Protein AF-0000000075208674 (afdb_homodimer)

Organism: NCBI:txid2021314

Foldseek 3Di:
DDLLVVLLVLLVLLLVLLLVQLVLFQPDDPPQQPCADPFPDRGVQRLLQVLLQLLQCLVCQQVVHDGDRDHDDGSVRSNVSSVVSSVVVSVVSVPDDQQDKGWDADPVGDIDIDGNSVSSVVSSVSSVVSLVRNQVSCVVVVHHGDDSDVVVVCVVCVVVVVD/DDLLVVLLVLLVLLLVLLLVQLVLFQPDDPPQQPCADPFPDRGVQVLLQVLLQLLQCLVCQQVVHDGDRDHDDGSVRSNVSSVVSSVVVSVVSVPDDQQDKGWDADPVGDIDIDGNSVSSVVSSVSSVVSLVRNQVSCVVVVHHGDDSDVVVVCVVCVVVVVD

Sequence (326 aa):
MNLEKTIQHLFAYHVWGTEKMLRHLEDKAEGFYNLEITSVFPSIKAVVDHVLEVDDLWFSRMIGRTAGVILTESPKEAREKFSVLHEEITAYLNSVDPLENITYKTSQGETFQNSVEELITHLVNHGTYHRGNLSAMLRQQGIPGGSTDYIYFLRENSLKSKQMNLEKTIQHLFAYHVWGTEKMLRHLEDKAEGFYNLEITSVFPSIKAVVDHVLEVDDLWFSRMIGRTAGVILTESPKEAREKFSVLHEEITAYLNSVDPLENITYKTSQGETFQNSVEELITHLVNHGTYHRGNLSAMLRQQGIPGGSTDYIYFLRENSLKSKQ

Radius of gyration: 19.26 Å; Cα contacts (8 Å, |Δi|>4): 401; chains: 2; bounding box: 47×46×49 Å

InterPro domains:
  IPR007837 DNA damage-inducible protein DinB [PF05163] (7-155)
  IPR007837 DNA damage-inducible protein DinB [PTHR37302] (6-156)
  IPR034660 DinB/YfiT-like putative metalloenzymes [G3DSA:1.20.120.450] (3-155)
  IPR034660 DinB/YfiT-like putative metalloenzymes [SSF109854] (10-153)

pLDDT: mean 92.32, std 11.1, range [30.66, 98.69]

Structure (mmCIF, N/CA/C/O backbone):
data_AF-0000000075208674-model_v1
#
loop_
_entity.id
_entity.type
_entity.pdbx_description
1 polymer 'Damage-inducible protein DinB'
#
loop_
_atom_site.group_PDB
_atom_site.id
_atom_site.type_symbol
_atom_site.label_atom_id
_atom_site.label_alt_id
_atom_site.label_comp_id
_atom_site.label_asym_id
_atom_site.label_entity_id
_atom_site.label_seq_id
_atom_site.pdbx_PDB_ins_code
_atom_site.Cartn_x
_atom_site.Cartn_y
_atom_site.Cartn_z
_atom_site.occupancy
_atom_site.B_iso_or_equiv
_atom_site.auth_seq_id
_atom_site.auth_comp_id
_atom_site.auth_asym_id
_atom_site.auth_atom_id
_atom_site.pdbx_PDB_model_num
ATOM 1 N N . MET A 1 1 ? -1.659 16.547 15.812 1 62.31 1 MET A N 1
ATOM 2 C CA . MET A 1 1 ? -0.379 16.234 15.188 1 62.31 1 MET A CA 1
ATOM 3 C C . MET A 1 1 ? -0.135 17.141 13.977 1 62.31 1 MET A C 1
ATOM 5 O O . MET A 1 1 ? -1.082 17.562 13.32 1 62.31 1 MET A O 1
ATOM 9 N N . ASN A 1 2 ? 1.059 17.75 13.922 1 83 2 ASN A N 1
ATOM 10 C CA . ASN A 1 2 ? 1.354 18.594 12.766 1 83 2 ASN A CA 1
ATOM 11 C C . ASN A 1 2 ? 1.883 17.766 11.594 1 83 2 ASN A C 1
ATOM 13 O O . ASN A 1 2 ? 2.031 16.547 11.703 1 83 2 ASN A O 1
ATOM 17 N N . LEU A 1 3 ? 1.925 18.281 10.438 1 85.94 3 LEU A N 1
ATOM 18 C CA . LEU A 1 3 ? 2.281 17.594 9.195 1 85.94 3 LEU A CA 1
ATOM 19 C C . LEU A 1 3 ? 3.627 16.891 9.328 1 85.94 3 LEU A C 1
ATOM 21 O O . LEU A 1 3 ? 3.811 15.797 8.805 1 85.94 3 LEU A O 1
ATOM 25 N N . GLU A 1 4 ? 4.504 17.5 10.109 1 89.62 4 GLU A N 1
ATOM 26 C CA . GLU A 1 4 ? 5.828 16.922 10.32 1 89.62 4 GLU A CA 1
ATOM 27 C C . GLU A 1 4 ? 5.738 15.594 11.062 1 89.62 4 GLU A C 1
ATOM 29 O O . GLU A 1 4 ? 6.312 14.594 10.633 1 89.62 4 GLU A O 1
ATOM 34 N N . LYS A 1 5 ? 5.031 15.555 12.055 1 91 5 LYS A N 1
ATOM 35 C CA . LYS A 1 5 ? 4.875 14.344 12.852 1 91 5 LYS A CA 1
ATOM 36 C C . LYS A 1 5 ? 4.137 13.258 12.062 1 91 5 LYS A C 1
ATOM 38 O O . LYS A 1 5 ? 4.445 12.07 12.195 1 91 5 LYS A O 1
ATOM 43 N N . THR A 1 6 ? 3.186 13.672 11.258 1 91.25 6 THR A N 1
ATOM 44 C CA . THR A 1 6 ? 2.395 12.734 10.461 1 91.25 6 THR A CA 1
ATOM 45 C C . THR A 1 6 ? 3.277 12 9.461 1 91.25 6 THR A C 1
ATOM 47 O O . THR A 1 6 ? 3.193 10.781 9.328 1 91.25 6 THR A O 1
ATOM 50 N N . ILE A 1 7 ? 4.16 12.703 8.828 1 94 7 ILE A N 1
ATOM 51 C CA . ILE A 1 7 ? 4.984 12.094 7.789 1 94 7 ILE A CA 1
ATOM 52 C C . ILE A 1 7 ? 6.066 11.227 8.43 1 94 7 ILE A C 1
ATOM 54 O O . ILE A 1 7 ? 6.441 10.188 7.891 1 94 7 ILE A O 1
ATOM 58 N N . GLN A 1 8 ? 6.555 11.703 9.57 1 96 8 GLN A N 1
ATOM 59 C CA . GLN A 1 8 ? 7.52 10.891 10.305 1 96 8 GLN A CA 1
ATOM 60 C C . GLN A 1 8 ? 6.895 9.57 10.766 1 96 8 GLN A C 1
ATOM 62 O O . GLN A 1 8 ? 7.52 8.516 10.664 1 96 8 GLN A O 1
ATOM 67 N N . HIS A 1 9 ? 5.703 9.688 11.203 1 95.38 9 HIS A N 1
ATOM 68 C CA . HIS A 1 9 ? 4.98 8.492 11.641 1 95.38 9 HIS A CA 1
ATOM 69 C C . HIS A 1 9 ? 4.691 7.566 10.469 1 95.38 9 HIS A C 1
ATOM 71 O O . HIS A 1 9 ? 4.809 6.344 10.594 1 95.38 9 HIS A O 1
ATOM 77 N N . LEU A 1 10 ? 4.297 8.133 9.43 1 97.25 10 LEU A N 1
ATOM 78 C CA . LEU A 1 10 ? 4.027 7.355 8.227 1 97.25 10 LEU A CA 1
ATOM 79 C C . LEU A 1 10 ? 5.281 6.617 7.766 1 97.25 10 LEU A C 1
ATOM 81 O O . LEU A 1 10 ? 5.219 5.438 7.414 1 97.25 10 LEU A O 1
ATOM 85 N N . PHE A 1 11 ? 6.395 7.316 7.75 1 98.44 11 PHE A N 1
ATOM 86 C CA . PHE A 1 11 ? 7.629 6.664 7.336 1 98.44 11 PHE A CA 1
ATOM 87 C C . PHE A 1 11 ? 8.039 5.59 8.336 1 98.44 11 PHE A C 1
ATOM 89 O O . PHE A 1 11 ? 8.57 4.551 7.957 1 98.44 11 PHE A O 1
ATOM 96 N N . ALA A 1 12 ? 7.805 5.844 9.609 1 98.12 12 ALA A N 1
ATOM 97 C CA . ALA A 1 12 ? 8.078 4.828 10.625 1 98.12 12 ALA A CA 1
ATOM 98 C C . ALA A 1 12 ? 7.289 3.551 10.344 1 98.12 12 ALA A C 1
ATOM 100 O O . ALA A 1 12 ? 7.777 2.447 10.586 1 98.12 12 ALA A O 1
ATOM 101 N N . TYR A 1 13 ? 6.121 3.66 9.914 1 98.38 13 TYR A N 1
ATOM 102 C CA . TYR A 1 13 ? 5.34 2.502 9.492 1 98.38 13 TYR A CA 1
ATOM 103 C C . TYR A 1 13 ? 6.043 1.752 8.367 1 98.38 13 TYR A C 1
ATOM 105 O O . TYR A 1 13 ? 6.098 0.52 8.375 1 98.38 13 TYR A O 1
ATOM 113 N N . HIS A 1 14 ? 6.512 2.506 7.371 1 98.62 14 HIS A N 1
ATOM 114 C CA . HIS A 1 14 ? 7.242 1.896 6.266 1 98.62 14 HIS A CA 1
ATOM 115 C C . HIS A 1 14 ? 8.461 1.122 6.766 1 98.62 14 HIS A C 1
ATOM 117 O O . HIS A 1 14 ? 8.711 0.002 6.32 1 98.62 14 HIS A O 1
ATOM 123 N N . VAL A 1 15 ? 9.172 1.707 7.668 1 98.5 15 VAL A N 1
ATOM 124 C CA . VAL A 1 15 ? 10.336 1.062 8.273 1 98.5 15 VAL A CA 1
ATOM 125 C C . VAL A 1 15 ? 9.906 -0.216 8.984 1 98.5 15 VAL A C 1
ATOM 127 O O . VAL A 1 15 ? 10.484 -1.282 8.766 1 98.5 15 VAL A O 1
ATOM 130 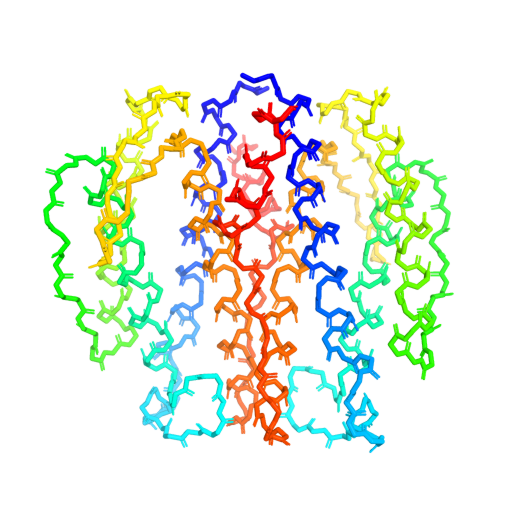N N . TRP A 1 16 ? 8.883 -0.109 9.781 1 98.19 16 TRP A N 1
ATOM 131 C CA . TRP A 1 16 ? 8.352 -1.225 10.547 1 98.19 16 TRP A CA 1
ATOM 132 C C . TRP A 1 16 ? 7.914 -2.361 9.633 1 98.19 16 TRP A C 1
ATOM 134 O O . TRP A 1 16 ? 8.281 -3.52 9.844 1 98.19 16 TRP A O 1
ATOM 144 N N . GLY A 1 17 ? 7.152 -2.016 8.648 1 98 17 GLY A N 1
ATOM 145 C CA . GLY A 1 17 ? 6.66 -3.023 7.719 1 98 17 GLY A CA 1
ATOM 146 C C . GLY A 1 17 ? 7.77 -3.719 6.949 1 98 17 GLY A C 1
ATOM 147 O O . GLY A 1 17 ? 7.727 -4.934 6.754 1 98 17 GLY A O 1
ATOM 148 N N . THR A 1 18 ? 8.742 -2.939 6.52 1 97.94 18 THR A N 1
ATOM 149 C CA . THR A 1 18 ? 9.875 -3.49 5.785 1 97.94 18 THR A CA 1
ATOM 150 C C . THR A 1 18 ? 10.688 -4.438 6.664 1 97.94 18 THR A C 1
ATOM 152 O O . THR A 1 18 ? 11.016 -5.551 6.254 1 97.94 18 THR A O 1
ATOM 155 N N . GLU A 1 19 ? 10.938 -3.988 7.836 1 97.06 19 GLU A N 1
ATOM 156 C CA . GLU A 1 19 ? 11.695 -4.812 8.781 1 97.06 19 GLU A CA 1
ATOM 157 C C . GLU A 1 19 ? 10.953 -6.109 9.094 1 97.06 19 GLU A C 1
ATOM 159 O O . GLU A 1 19 ? 11.555 -7.184 9.102 1 97.06 19 GLU A O 1
ATOM 164 N N . LYS A 1 20 ? 9.727 -6.012 9.398 1 96 20 LYS A N 1
ATOM 165 C CA . LYS A 1 20 ? 8.914 -7.184 9.719 1 96 20 LYS A CA 1
ATOM 166 C C . LYS A 1 20 ? 8.914 -8.18 8.57 1 96 20 LYS A C 1
ATOM 168 O O . LYS A 1 20 ? 9.062 -9.391 8.781 1 96 20 LYS A O 1
ATOM 173 N N . MET A 1 21 ? 8.75 -7.695 7.371 1 95.06 21 MET A N 1
ATOM 174 C CA . MET A 1 21 ? 8.75 -8.547 6.184 1 95.06 21 MET A CA 1
ATOM 175 C C . MET A 1 21 ? 10.102 -9.234 6.008 1 95.06 21 MET A C 1
ATOM 177 O O . MET A 1 21 ? 10.156 -10.438 5.754 1 95.06 21 MET A O 1
ATOM 181 N N . LEU A 1 22 ? 11.156 -8.516 6.16 1 95.94 22 LEU A N 1
ATOM 182 C CA . LEU A 1 22 ? 12.484 -9.07 5.934 1 95.94 22 LEU A CA 1
ATOM 183 C C . LEU A 1 22 ? 12.844 -10.078 7.016 1 95.94 22 LEU A C 1
ATOM 185 O O . LEU A 1 22 ? 13.484 -11.102 6.73 1 95.94 22 LEU A O 1
ATOM 189 N N . ARG A 1 23 ? 12.453 -9.812 8.25 1 95.19 23 ARG A N 1
ATOM 190 C CA . ARG A 1 23 ? 12.664 -10.781 9.328 1 95.19 23 ARG A CA 1
ATOM 191 C C . ARG A 1 23 ? 11.898 -12.07 9.055 1 95.19 23 ARG A C 1
ATOM 193 O O . ARG A 1 23 ? 12.391 -13.164 9.352 1 95.19 23 ARG A O 1
ATOM 200 N N . HIS A 1 24 ? 10.727 -11.867 8.555 1 93.81 24 HIS A N 1
ATOM 201 C CA . HIS A 1 24 ? 9.922 -13.031 8.203 1 93.81 24 HIS A CA 1
ATOM 202 C C . HIS A 1 24 ? 10.609 -13.883 7.148 1 93.81 24 HIS A C 1
ATOM 204 O O . HIS A 1 24 ? 10.477 -15.109 7.148 1 93.81 24 HIS A O 1
ATOM 210 N N . LEU A 1 25 ? 11.383 -13.289 6.273 1 93.88 25 LEU A N 1
ATOM 211 C CA . LEU A 1 25 ? 12.047 -13.977 5.176 1 93.88 25 LEU A CA 1
ATOM 212 C C . LEU A 1 25 ? 13.312 -14.672 5.664 1 93.88 25 LEU A C 1
ATOM 214 O O . LEU A 1 25 ? 13.797 -15.617 5.031 1 93.88 25 LEU A O 1
ATOM 218 N N . GLU A 1 26 ? 14.016 -14.203 6.648 1 91.12 26 GLU A N 1
ATOM 219 C CA . GLU A 1 26 ? 15.32 -14.695 7.082 1 91.12 26 GLU A CA 1
ATOM 220 C C . GLU A 1 26 ? 15.242 -16.156 7.508 1 91.12 26 GLU A C 1
ATOM 222 O O . GLU A 1 26 ? 16.188 -16.922 7.289 1 91.12 26 GLU A O 1
ATOM 227 N N . ASP A 1 27 ? 14.227 -16.641 8.039 1 77.25 27 ASP A N 1
ATOM 228 C CA . ASP A 1 27 ? 14.18 -17.969 8.633 1 77.25 27 ASP A CA 1
ATOM 229 C C . ASP A 1 27 ? 13.469 -18.969 7.719 1 77.25 27 ASP A C 1
ATOM 231 O O . ASP A 1 27 ? 13.07 -20.047 8.156 1 77.25 27 ASP A O 1
ATOM 235 N N . LYS A 1 28 ? 13.523 -18.578 6.5 1 79.94 28 LYS A N 1
ATOM 236 C CA . LYS A 1 28 ? 12.773 -19.484 5.641 1 79.94 28 LYS A CA 1
ATOM 237 C C . LYS A 1 28 ? 13.703 -20.438 4.895 1 79.94 28 LYS A C 1
ATOM 239 O O . LYS A 1 28 ? 14.93 -20.344 5.02 1 79.94 28 LYS A O 1
ATOM 244 N N . ALA A 1 29 ? 13.109 -21.328 4.137 1 69 29 ALA A N 1
ATOM 245 C CA . ALA A 1 29 ? 13.82 -22.422 3.477 1 69 29 ALA A CA 1
ATOM 246 C C . ALA A 1 29 ? 14.891 -21.891 2.535 1 69 29 ALA A C 1
ATOM 248 O O . ALA A 1 29 ? 14.781 -20.766 2.031 1 69 29 ALA A O 1
ATOM 249 N N . GLU A 1 30 ? 15.805 -22.719 2.369 1 74.69 30 GLU A N 1
ATOM 250 C CA . GLU A 1 30 ? 16.906 -22.359 1.481 1 74.69 30 GLU A CA 1
ATOM 251 C C . GLU A 1 30 ? 16.438 -22.234 0.037 1 74.69 30 GLU A C 1
ATOM 253 O O . GLU A 1 30 ? 15.617 -23.031 -0.428 1 74.69 30 GLU A O 1
ATOM 258 N N . GLY A 1 31 ? 16.797 -21.188 -0.672 1 86.69 31 GLY A N 1
ATOM 259 C CA . GLY A 1 31 ? 16.578 -21.047 -2.104 1 86.69 31 GLY A CA 1
ATOM 260 C C . GLY A 1 31 ? 15.297 -20.328 -2.447 1 86.69 31 GLY A C 1
ATOM 261 O O . GLY A 1 31 ? 15.102 -19.891 -3.588 1 86.69 31 GLY A O 1
ATOM 262 N N . PHE A 1 32 ? 14.406 -20.188 -1.509 1 90.19 32 PHE A N 1
ATOM 263 C CA . PHE A 1 32 ? 13.117 -19.594 -1.825 1 90.19 32 PHE A CA 1
ATOM 264 C C . PHE A 1 32 ? 13.273 -18.156 -2.297 1 90.19 32 PHE A C 1
ATOM 266 O O . PHE A 1 32 ? 12.516 -17.672 -3.143 1 90.19 32 PHE A O 1
ATOM 273 N N . TYR A 1 33 ? 14.289 -17.562 -1.805 1 93.06 33 TYR A N 1
ATOM 274 C CA . TYR A 1 33 ? 14.539 -16.141 -2.012 1 93.06 33 TYR A CA 1
ATOM 275 C C . TYR A 1 33 ? 14.852 -15.852 -3.475 1 93.06 33 TYR A C 1
ATOM 277 O O . TYR A 1 33 ? 14.422 -14.828 -4.016 1 93.06 33 TYR A O 1
ATOM 285 N N . ASN A 1 34 ? 15.398 -16.812 -4.168 1 93.19 34 ASN A N 1
ATOM 286 C CA . ASN A 1 34 ? 15.82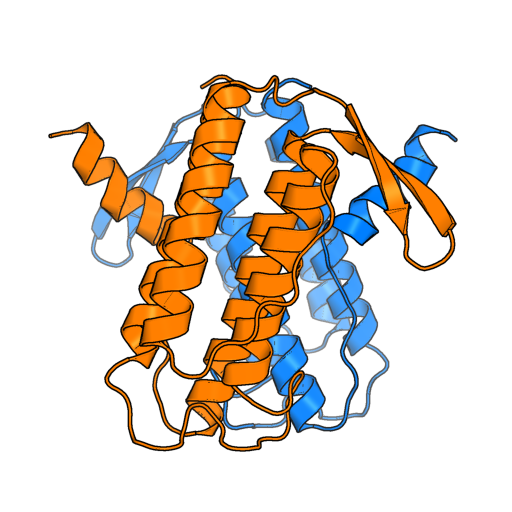 -16.641 -5.555 1 93.19 34 ASN A CA 1
ATOM 287 C C . ASN A 1 34 ? 14.977 -17.469 -6.512 1 93.19 34 ASN A C 1
ATOM 289 O O . ASN A 1 34 ? 15.172 -17.406 -7.73 1 93.19 34 ASN A O 1
ATOM 293 N N . LEU A 1 35 ? 14.133 -18.219 -5.941 1 93.81 35 LEU A N 1
ATOM 294 C CA . LEU A 1 35 ? 13.328 -19.125 -6.77 1 93.81 35 LEU A CA 1
ATOM 295 C C . LEU A 1 35 ? 12.539 -18.344 -7.816 1 93.81 35 LEU A C 1
ATOM 297 O O . LEU A 1 35 ? 11.906 -17.328 -7.492 1 93.81 35 LEU A O 1
ATOM 301 N N . GLU A 1 36 ? 12.633 -18.766 -9.047 1 95.75 36 GLU A N 1
ATOM 302 C CA . GLU A 1 36 ? 11.875 -18.125 -10.109 1 95.75 36 GLU A CA 1
ATOM 303 C C . GLU A 1 36 ? 10.406 -18.531 -10.078 1 95.75 36 GLU A C 1
ATOM 305 O O . GLU A 1 36 ? 10.094 -19.734 -10.008 1 95.75 36 GLU A O 1
ATOM 310 N N . ILE A 1 37 ? 9.547 -17.578 -10.094 1 94.5 37 ILE A N 1
ATOM 311 C CA . ILE A 1 37 ? 8.117 -17.828 -10.125 1 94.5 37 ILE A CA 1
ATOM 312 C C . ILE A 1 37 ? 7.438 -16.859 -11.078 1 94.5 37 ILE A C 1
ATOM 314 O O . ILE A 1 37 ? 7.98 -15.781 -11.367 1 94.5 37 ILE A O 1
ATOM 318 N N . THR A 1 38 ? 6.281 -17.266 -11.617 1 95.5 38 THR A N 1
ATOM 319 C CA . THR A 1 38 ? 5.508 -16.375 -12.469 1 95.5 38 THR A CA 1
ATOM 320 C C . THR A 1 38 ? 4.715 -15.383 -11.625 1 95.5 38 THR A C 1
ATOM 322 O O . THR A 1 38 ? 3.742 -15.75 -10.969 1 95.5 38 THR A O 1
ATOM 325 N N . SER A 1 39 ? 5.168 -14.18 -11.672 1 96.44 39 SER A N 1
ATOM 326 C CA . SER A 1 39 ? 4.535 -13.078 -10.953 1 96.44 39 SER A CA 1
ATOM 327 C C . SER A 1 39 ? 4.98 -11.727 -11.508 1 96.44 39 SER A C 1
ATOM 329 O O . SER A 1 39 ? 5.516 -11.648 -12.609 1 96.44 39 SER A O 1
ATOM 331 N N . VAL A 1 40 ? 4.637 -10.664 -10.766 1 96.5 40 VAL A N 1
ATOM 332 C CA . VAL A 1 40 ? 5.008 -9.32 -11.195 1 96.5 40 VAL A CA 1
ATOM 333 C C . VAL A 1 40 ? 6.527 -9.227 -11.336 1 96.5 40 VAL A C 1
ATOM 335 O O . VAL A 1 40 ? 7.031 -8.578 -12.258 1 96.5 40 VAL A O 1
ATOM 338 N N . PHE A 1 41 ? 7.203 -9.828 -10.438 1 97.06 41 PHE A N 1
ATOM 339 C CA . PHE A 1 41 ? 8.656 -9.969 -10.461 1 97.06 41 PHE A CA 1
ATOM 340 C C . PHE A 1 41 ? 9.055 -11.438 -10.531 1 97.06 41 PHE A C 1
ATOM 342 O O . PHE A 1 41 ? 8.289 -12.312 -10.125 1 97.06 41 PHE A O 1
ATOM 349 N N . PRO A 1 42 ? 10.211 -11.695 -11.023 1 97 42 PRO A N 1
ATOM 350 C CA . PRO A 1 42 ? 10.578 -13.094 -11.25 1 97 42 PRO A CA 1
ATOM 351 C C . PRO A 1 42 ? 10.984 -13.812 -9.961 1 97 42 PRO A C 1
ATOM 353 O O . PRO A 1 42 ? 11.078 -15.047 -9.945 1 97 42 PRO A O 1
ATOM 356 N N . SER A 1 43 ? 11.281 -13.031 -8.883 1 96.69 43 SER A N 1
ATOM 357 C CA . SER A 1 43 ? 11.68 -13.633 -7.609 1 96.69 43 SER A CA 1
ATOM 358 C C . SER A 1 43 ? 11.406 -12.688 -6.441 1 96.69 43 SER A C 1
ATOM 360 O O . SER A 1 43 ? 11.203 -11.492 -6.641 1 96.69 43 SER A O 1
ATOM 362 N N . ILE A 1 44 ? 11.414 -13.312 -5.266 1 96.56 44 ILE A N 1
ATOM 363 C CA . ILE A 1 44 ? 11.266 -12.531 -4.043 1 96.56 44 ILE A CA 1
ATOM 364 C C . ILE A 1 44 ? 12.422 -11.531 -3.924 1 96.56 44 ILE A C 1
ATOM 366 O O . ILE A 1 44 ? 12.203 -10.359 -3.607 1 96.56 44 ILE A O 1
ATOM 370 N N . LYS A 1 45 ? 13.578 -11.977 -4.254 1 96.56 45 LYS A N 1
ATOM 371 C CA . LYS A 1 45 ? 14.758 -11.109 -4.246 1 96.56 45 LYS A CA 1
ATOM 372 C C . LYS A 1 45 ? 14.547 -9.891 -5.141 1 96.56 45 LYS A C 1
ATOM 374 O O . LYS A 1 45 ? 14.898 -8.773 -4.766 1 96.56 45 LYS A O 1
ATOM 379 N N . ALA A 1 46 ? 14.023 -10.125 -6.277 1 97.19 46 ALA A N 1
ATOM 380 C CA . ALA A 1 46 ? 13.82 -9.039 -7.23 1 97.19 46 ALA A CA 1
ATOM 381 C C . ALA A 1 46 ? 12.867 -7.988 -6.668 1 97.19 46 ALA A C 1
ATOM 383 O O . ALA A 1 46 ? 13.039 -6.789 -6.91 1 97.19 46 ALA A O 1
ATOM 384 N N . VAL A 1 47 ? 11.836 -8.414 -5.934 1 97.5 47 VAL A N 1
ATOM 385 C CA . VAL A 1 47 ? 10.914 -7.48 -5.301 1 97.5 47 VAL A CA 1
ATOM 386 C C . VAL A 1 47 ? 11.648 -6.664 -4.242 1 97.5 47 VAL A C 1
ATOM 388 O O . VAL A 1 47 ? 11.523 -5.438 -4.203 1 97.5 47 VAL A O 1
ATOM 391 N N . VAL A 1 48 ? 12.383 -7.359 -3.408 1 97.31 48 VAL A N 1
ATOM 392 C CA . VAL A 1 48 ? 13.109 -6.723 -2.314 1 97.31 48 VAL A CA 1
ATOM 393 C C . VAL A 1 48 ? 14.102 -5.703 -2.875 1 97.31 48 VAL A C 1
ATOM 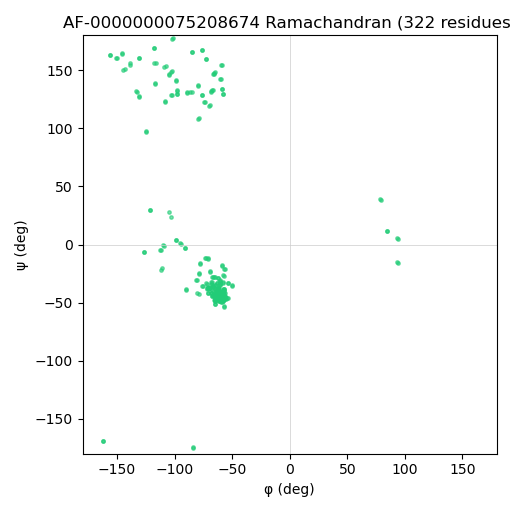395 O O . VAL A 1 48 ? 14.156 -4.562 -2.404 1 97.31 48 VAL A O 1
ATOM 398 N N . ASP A 1 49 ? 14.82 -6.117 -3.885 1 97.56 49 ASP A N 1
ATOM 399 C CA . ASP A 1 49 ? 15.773 -5.215 -4.527 1 97.56 49 ASP A CA 1
ATOM 400 C C . ASP A 1 49 ? 15.062 -3.996 -5.109 1 97.56 49 ASP A C 1
ATOM 402 O O . ASP A 1 49 ? 15.562 -2.873 -5.016 1 97.56 49 ASP A O 1
ATOM 406 N N . HIS A 1 50 ? 13.938 -4.195 -5.703 1 97.44 50 HIS A N 1
ATOM 407 C CA . HIS A 1 50 ? 13.188 -3.098 -6.309 1 97.44 50 HIS A CA 1
ATOM 408 C C . HIS A 1 50 ? 12.766 -2.078 -5.258 1 97.44 50 HIS A C 1
ATOM 410 O O . HIS A 1 50 ? 12.891 -0.87 -5.473 1 97.44 50 HIS A O 1
ATOM 416 N N . VAL A 1 51 ? 12.242 -2.545 -4.121 1 98 51 VAL A N 1
ATOM 417 C CA . VAL A 1 51 ? 11.797 -1.64 -3.064 1 98 51 VAL A CA 1
ATOM 418 C C . VAL A 1 51 ? 12.992 -0.835 -2.545 1 98 51 VAL A C 1
ATOM 420 O O . VAL A 1 51 ? 12.891 0.38 -2.359 1 98 51 VAL A O 1
ATOM 423 N N . LEU A 1 52 ? 14.086 -1.495 -2.324 1 97.94 52 LEU A N 1
ATOM 424 C CA . LEU A 1 52 ? 15.297 -0.833 -1.85 1 97.94 52 LEU A CA 1
ATOM 425 C C . LEU A 1 52 ? 15.766 0.224 -2.846 1 97.94 52 LEU A C 1
ATOM 427 O O . LEU A 1 52 ? 16.094 1.347 -2.457 1 97.94 52 LEU A O 1
ATOM 431 N N . GLU A 1 53 ? 15.789 -0.141 -4.086 1 96.81 53 GLU A N 1
ATOM 432 C CA . GLU A 1 53 ? 16.219 0.755 -5.156 1 96.81 53 GLU A CA 1
ATOM 433 C C . GLU A 1 53 ? 15.344 2.008 -5.203 1 96.81 53 GLU A C 1
ATOM 435 O O . GLU A 1 53 ? 15.852 3.121 -5.336 1 96.81 53 GLU A O 1
ATOM 440 N N . VAL A 1 54 ? 14.117 1.812 -5.121 1 97 54 VAL A N 1
ATOM 441 C CA . VAL A 1 54 ? 13.188 2.932 -5.25 1 97 54 VAL A CA 1
ATOM 442 C C . VAL A 1 54 ? 13.281 3.826 -4.016 1 97 54 VAL A C 1
ATOM 444 O O . VAL A 1 54 ? 13.242 5.055 -4.125 1 97 54 VAL A O 1
ATOM 447 N N . ASP A 1 55 ? 13.367 3.217 -2.797 1 97.88 55 ASP A N 1
ATOM 448 C CA . ASP A 1 55 ? 13.609 4.02 -1.603 1 97.88 55 ASP A CA 1
ATOM 449 C C . ASP A 1 55 ? 14.852 4.887 -1.766 1 97.88 55 ASP A C 1
ATOM 451 O O . ASP A 1 55 ? 14.828 6.086 -1.469 1 97.88 55 ASP A O 1
ATOM 455 N N . ASP A 1 56 ? 15.891 4.316 -2.246 1 97.56 56 ASP A N 1
ATOM 456 C CA . ASP A 1 56 ? 17.156 5.035 -2.416 1 97.56 56 ASP A CA 1
ATOM 457 C C . ASP A 1 56 ? 17.031 6.109 -3.494 1 97.56 56 ASP A C 1
ATOM 459 O O . ASP A 1 56 ? 17.531 7.223 -3.328 1 97.56 56 ASP A O 1
ATOM 463 N N . LEU A 1 57 ? 16.438 5.793 -4.57 1 96.5 57 LEU A N 1
ATOM 464 C CA . LEU A 1 57 ? 16.281 6.715 -5.688 1 96.5 57 LEU A CA 1
ATOM 465 C C . LEU A 1 57 ? 15.57 7.992 -5.246 1 96.5 57 LEU A C 1
ATOM 467 O O . LEU A 1 57 ? 16.078 9.094 -5.469 1 96.5 57 LEU A O 1
ATOM 471 N N . TRP A 1 58 ? 14.453 7.844 -4.641 1 97.38 58 TRP A N 1
ATOM 472 C CA . TRP A 1 58 ? 13.664 9.016 -4.281 1 97.38 58 TRP A CA 1
ATOM 473 C C . TRP A 1 58 ? 14.328 9.797 -3.15 1 97.38 58 TRP A C 1
ATOM 475 O O . TRP A 1 58 ? 14.258 11.031 -3.113 1 97.38 58 TRP A O 1
ATOM 485 N N . PHE A 1 59 ? 14.953 9.047 -2.201 1 97.5 59 PHE A N 1
ATOM 486 C CA . PHE A 1 59 ? 15.719 9.758 -1.179 1 97.5 59 PHE A CA 1
ATOM 487 C C . PHE A 1 59 ? 16.859 10.555 -1.807 1 97.5 59 PHE A C 1
ATOM 489 O O . PHE A 1 59 ? 17.078 11.711 -1.451 1 97.5 59 PHE A O 1
ATOM 496 N N . SER A 1 60 ? 17.531 9.922 -2.727 1 96.69 60 SER A N 1
ATOM 497 C CA . SER A 1 60 ? 18.609 10.594 -3.443 1 96.69 60 SER A CA 1
ATOM 498 C C . SER A 1 60 ? 18.109 11.844 -4.152 1 96.69 60 SER A C 1
ATOM 500 O O . SER A 1 60 ? 18.766 12.883 -4.141 1 96.69 60 SER A O 1
ATOM 502 N N . ARG A 1 61 ? 17 11.82 -4.75 1 95.94 61 ARG A N 1
ATOM 503 C CA . ARG A 1 61 ? 16.391 12.977 -5.398 1 95.94 61 ARG A CA 1
ATOM 504 C C . ARG A 1 61 ? 16.094 14.078 -4.391 1 95.94 61 ARG A C 1
ATOM 506 O O . ARG A 1 61 ? 16.266 15.258 -4.691 1 95.94 61 ARG A O 1
ATOM 513 N N . MET A 1 62 ? 15.68 13.68 -3.205 1 96.94 62 MET A N 1
ATOM 514 C CA . MET A 1 62 ? 15.312 14.648 -2.174 1 96.94 62 MET A CA 1
ATOM 515 C C . MET A 1 62 ? 16.547 15.406 -1.68 1 96.94 62 MET A C 1
ATOM 517 O O . MET A 1 62 ? 16.453 16.594 -1.364 1 96.94 62 MET A O 1
ATOM 521 N N . ILE A 1 63 ? 17.625 14.758 -1.646 1 96.06 63 ILE A N 1
ATOM 522 C CA . ILE A 1 63 ? 18.781 15.398 -1.027 1 96.06 63 ILE A CA 1
ATOM 523 C C . ILE A 1 63 ? 19.812 15.766 -2.1 1 96.06 63 ILE A C 1
ATOM 525 O O . ILE A 1 63 ? 20.906 16.219 -1.787 1 96.06 63 ILE A O 1
ATOM 529 N N . GLY A 1 64 ? 19.547 15.445 -3.369 1 92.94 64 GLY A N 1
ATOM 530 C CA . GLY A 1 64 ? 20.375 15.883 -4.48 1 92.94 64 GLY A CA 1
ATOM 531 C C . GLY A 1 64 ? 21.641 15.047 -4.648 1 92.94 64 GLY A C 1
ATOM 532 O O . GLY A 1 64 ? 22.719 15.586 -4.906 1 92.94 64 GLY A O 1
ATOM 533 N N . ARG A 1 65 ? 21.5 13.766 -4.434 1 92.56 65 ARG A N 1
ATOM 534 C CA . ARG A 1 65 ? 22.609 12.859 -4.68 1 92.56 65 ARG A CA 1
ATOM 535 C C . ARG A 1 65 ? 22.266 11.844 -5.766 1 92.56 65 ARG A C 1
ATOM 537 O O . ARG A 1 65 ? 21.125 11.789 -6.227 1 92.56 65 ARG A O 1
ATOM 544 N N . THR A 1 66 ? 23.281 11.117 -6.227 1 89.69 66 THR A N 1
ATOM 545 C CA . THR A 1 66 ? 23.062 10.039 -7.184 1 89.69 66 THR A CA 1
ATOM 546 C C . THR A 1 66 ? 22.719 8.734 -6.465 1 89.69 66 THR A C 1
ATOM 548 O O . THR A 1 66 ? 23.359 8.383 -5.473 1 89.69 66 THR A O 1
ATOM 551 N N . ALA A 1 67 ? 21.688 8.18 -6.973 1 87.25 67 ALA A N 1
ATOM 552 C CA . ALA A 1 67 ? 21.297 6.898 -6.383 1 87.25 67 ALA A CA 1
ATOM 553 C C . ALA A 1 67 ? 22.359 5.832 -6.637 1 87.25 67 ALA A C 1
ATOM 555 O O . ALA A 1 67 ? 23.031 5.859 -7.664 1 87.25 67 ALA A O 1
ATOM 556 N N . GLY A 1 68 ? 22.484 4.953 -5.719 1 84.38 68 GLY A N 1
ATOM 557 C CA . GLY A 1 68 ? 23.422 3.848 -5.852 1 84.38 68 GLY A CA 1
ATOM 558 C C . GLY A 1 68 ? 22.75 2.541 -6.23 1 84.38 68 GLY A C 1
ATOM 559 O O . GLY A 1 68 ? 21.547 2.377 -6.039 1 84.38 68 GLY A O 1
ATOM 560 N N . VAL A 1 69 ? 23.469 1.741 -6.941 1 72.62 69 VAL A N 1
ATOM 561 C CA . VAL A 1 69 ? 22.969 0.399 -7.195 1 72.62 69 VAL A CA 1
ATOM 562 C C . VAL A 1 69 ? 23.094 -0.452 -5.934 1 72.62 69 VAL A C 1
ATOM 564 O O . VAL A 1 69 ? 24.172 -0.52 -5.34 1 72.62 69 VAL A O 1
ATOM 567 N N . ILE A 1 70 ? 21.812 -0.96 -5.57 1 77.69 70 ILE A N 1
ATOM 568 C CA . ILE A 1 70 ? 21.875 -1.733 -4.336 1 77.69 70 ILE A CA 1
ATOM 569 C C . ILE A 1 70 ? 21.312 -3.129 -4.566 1 77.69 70 ILE A C 1
ATOM 571 O O . ILE A 1 70 ? 20.094 -3.283 -4.758 1 77.69 70 ILE A O 1
ATOM 575 N N . LEU A 1 71 ? 22.125 -4.059 -4.793 1 85.06 71 LEU A N 1
ATOM 576 C CA . LEU A 1 71 ? 21.656 -5.434 -4.883 1 85.06 71 LEU A CA 1
ATOM 577 C C . LEU A 1 71 ? 21.891 -6.18 -3.572 1 85.06 71 LEU A C 1
ATOM 579 O O . LEU A 1 71 ? 22.844 -5.883 -2.848 1 85.06 71 LEU A O 1
ATOM 583 N N . THR A 1 72 ? 20.891 -7.02 -3.24 1 90.75 72 THR A N 1
ATOM 584 C CA . THR A 1 72 ? 20.984 -7.82 -2.023 1 90.75 72 THR A CA 1
ATOM 585 C C . THR A 1 72 ? 21.203 -9.289 -2.359 1 90.75 72 THR A C 1
ATOM 587 O O . THR A 1 72 ? 20.797 -9.758 -3.43 1 90.75 72 THR A O 1
ATOM 590 N N . GLU A 1 73 ? 21.859 -10.055 -1.443 1 90.06 73 GLU A N 1
ATOM 591 C CA . GLU A 1 73 ? 22.109 -11.469 -1.677 1 90.06 73 GLU A CA 1
ATOM 592 C C . GLU A 1 73 ? 21.281 -12.344 -0.742 1 90.06 73 GLU A C 1
ATOM 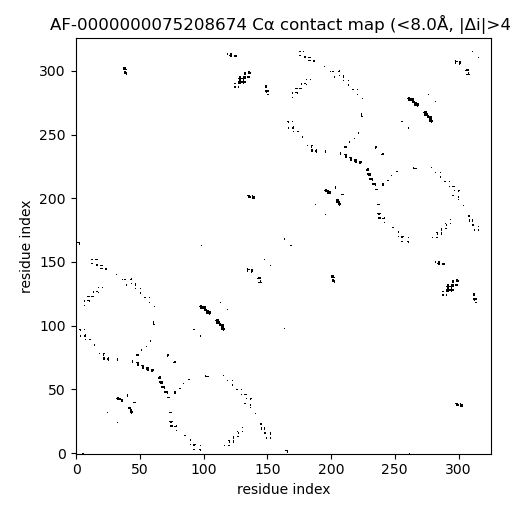594 O O . GLU A 1 73 ? 21.156 -13.555 -0.967 1 90.06 73 GLU A O 1
ATOM 599 N N . SER A 1 74 ? 20.859 -11.766 0.296 1 93.19 74 SER A N 1
ATOM 600 C CA . SER A 1 74 ? 20.062 -12.477 1.294 1 93.19 74 SER A CA 1
ATOM 601 C C . SER A 1 74 ? 19.109 -11.539 2.025 1 93.19 74 SER A C 1
ATOM 603 O O . SER A 1 74 ? 19.312 -10.32 2.029 1 93.19 74 SER A O 1
ATOM 605 N N . PRO A 1 75 ? 18.094 -12.125 2.639 1 95 75 PRO A N 1
ATOM 606 C CA . PRO A 1 75 ? 17.219 -11.281 3.451 1 95 75 PRO A CA 1
ATOM 607 C C . PRO A 1 75 ? 17.969 -10.531 4.551 1 95 75 PRO A C 1
ATOM 609 O O . PRO A 1 75 ? 17.656 -9.375 4.844 1 95 75 PRO A O 1
ATOM 612 N N . LYS A 1 76 ? 18.906 -11.195 5.113 1 94.56 76 LYS A N 1
ATOM 613 C CA . LYS A 1 76 ? 19.703 -10.562 6.164 1 94.56 76 LYS A CA 1
ATOM 614 C C . LYS A 1 76 ? 20.469 -9.352 5.625 1 94.56 76 LYS A C 1
ATOM 616 O O . LYS A 1 76 ? 20.469 -8.289 6.242 1 94.56 76 LYS A O 1
ATOM 621 N N . GLU A 1 77 ? 21.094 -9.531 4.535 1 95 77 GLU A N 1
ATOM 622 C CA . GLU A 1 77 ? 21.812 -8.414 3.926 1 95 77 GLU A CA 1
ATOM 623 C C . GLU A 1 77 ? 20.844 -7.297 3.529 1 95 77 GLU A C 1
ATOM 625 O O . GLU A 1 77 ? 21.172 -6.117 3.693 1 95 77 GLU A O 1
ATOM 630 N N . ALA A 1 78 ? 19.734 -7.668 2.973 1 96.56 78 ALA A N 1
ATOM 631 C CA . ALA A 1 78 ? 18.719 -6.676 2.639 1 96.56 78 ALA A CA 1
ATOM 632 C C . ALA A 1 78 ? 18.312 -5.871 3.871 1 96.56 78 ALA A C 1
ATOM 634 O O . ALA A 1 78 ? 18.234 -4.641 3.816 1 96.56 78 ALA A O 1
ATOM 635 N N . ARG A 1 79 ? 18.094 -6.594 4.938 1 96.62 79 ARG A N 1
ATOM 636 C CA . ARG A 1 79 ? 17.688 -5.945 6.184 1 96.62 79 ARG A CA 1
ATOM 637 C C . ARG A 1 79 ? 18.734 -4.922 6.625 1 96.62 79 ARG A C 1
ATOM 639 O O . ARG A 1 79 ? 18.391 -3.812 7.039 1 96.62 79 ARG A O 1
ATOM 646 N N . GLU A 1 80 ? 19.953 -5.238 6.508 1 96.69 80 GLU A N 1
ATOM 647 C CA . GLU A 1 80 ? 21.031 -4.336 6.883 1 96.69 80 GLU A CA 1
ATOM 648 C C . GLU A 1 80 ? 21.062 -3.105 5.984 1 96.69 80 GLU A C 1
ATOM 650 O O . GLU A 1 80 ? 21.234 -1.982 6.465 1 96.69 80 GLU A O 1
ATOM 655 N N . LYS A 1 81 ? 20.922 -3.318 4.73 1 97 81 LYS A N 1
ATOM 656 C CA . LYS A 1 81 ? 20.953 -2.213 3.775 1 97 81 LYS A CA 1
ATOM 657 C C . LYS A 1 81 ? 19.766 -1.29 3.963 1 97 81 LYS A C 1
ATOM 659 O O . LYS A 1 81 ? 19.906 -0.066 3.939 1 97 81 LYS A O 1
ATOM 664 N N . PHE A 1 82 ? 18.609 -1.888 4.16 1 98.06 82 PHE A N 1
ATOM 665 C CA . PHE A 1 82 ? 17.422 -1.086 4.445 1 98.06 82 PHE A CA 1
ATOM 666 C C . PHE A 1 82 ? 17.609 -0.283 5.727 1 98.06 82 PHE A C 1
ATOM 668 O O . PHE A 1 82 ? 17.219 0.886 5.797 1 98.06 82 PHE A O 1
ATOM 675 N N . SER A 1 83 ? 18.125 -0.965 6.738 1 97.75 83 SER A N 1
ATOM 676 C CA . SER A 1 83 ? 18.297 -0.312 8.031 1 97.75 83 SER A CA 1
ATOM 677 C C . SER A 1 83 ? 19.141 0.958 7.902 1 97.75 83 SER A C 1
ATOM 679 O O . SER A 1 83 ? 18.766 2.01 8.422 1 97.75 83 SER A O 1
ATOM 681 N N . VAL A 1 84 ? 20.203 0.9 7.188 1 97.31 84 VAL A N 1
ATOM 682 C CA . VAL A 1 84 ? 21.078 2.047 6.996 1 97.31 84 VAL A CA 1
ATOM 683 C C . VAL A 1 84 ? 20.344 3.146 6.238 1 97.31 84 VAL A C 1
ATOM 685 O O . VAL A 1 84 ? 20.328 4.301 6.668 1 97.31 84 VAL A O 1
ATOM 688 N N . LEU A 1 85 ? 19.75 2.822 5.145 1 97.69 85 LEU A N 1
ATOM 689 C CA . LEU A 1 85 ? 19.047 3.791 4.309 1 97.69 85 LEU A CA 1
ATOM 690 C C . LEU A 1 85 ? 17.891 4.438 5.078 1 97.69 85 LEU A C 1
ATOM 692 O O . LEU A 1 85 ? 17.719 5.656 5.039 1 97.69 85 LEU A O 1
ATOM 696 N N . HIS A 1 86 ? 17.078 3.611 5.801 1 98.5 86 HIS A N 1
ATOM 697 C CA . HIS A 1 86 ? 15.906 4.109 6.516 1 98.5 86 HIS A CA 1
ATOM 698 C C . HIS A 1 86 ? 16.312 5.008 7.68 1 98.5 86 HIS A C 1
ATOM 700 O O . HIS A 1 86 ? 15.602 5.953 8.016 1 98.5 86 HIS A O 1
ATOM 706 N N . GLU A 1 87 ? 17.469 4.699 8.281 1 98.25 87 GLU A N 1
ATOM 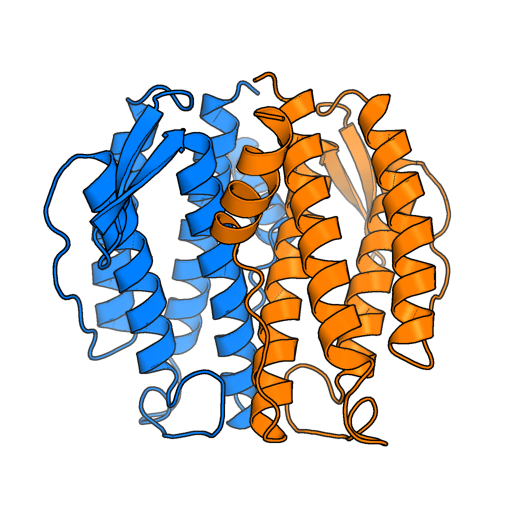707 C CA . GLU A 1 87 ? 17.984 5.59 9.305 1 98.25 87 GLU A CA 1
ATOM 708 C C . GLU A 1 87 ? 18.328 6.957 8.727 1 98.25 87 GLU A C 1
ATOM 710 O O . GLU A 1 87 ? 18.062 7.988 9.336 1 98.25 87 GLU A O 1
ATOM 715 N N . GLU A 1 88 ? 18.953 6.949 7.574 1 97.88 88 GLU A N 1
ATOM 716 C CA . GLU A 1 88 ? 19.297 8.203 6.902 1 97.88 88 GLU A CA 1
ATOM 717 C C . GLU A 1 88 ? 18.031 9 6.551 1 97.88 88 GLU A C 1
ATOM 719 O O . GLU A 1 88 ? 17.984 10.211 6.75 1 97.88 88 GLU A O 1
ATOM 724 N N . ILE A 1 89 ? 17.062 8.336 6.031 1 98.38 89 ILE A N 1
ATOM 725 C CA . ILE A 1 89 ? 15.812 9 5.645 1 98.38 89 ILE A CA 1
ATOM 726 C C . ILE A 1 89 ? 15.117 9.562 6.887 1 98.38 89 ILE A C 1
ATOM 728 O O . ILE A 1 89 ? 14.617 10.68 6.871 1 98.38 89 ILE A O 1
ATOM 732 N N . THR A 1 90 ? 15.109 8.75 7.953 1 98.44 90 THR A N 1
ATOM 733 C CA . THR A 1 90 ? 14.5 9.18 9.211 1 98.44 90 THR A CA 1
ATOM 734 C C . THR A 1 90 ? 15.188 10.445 9.734 1 98.44 90 THR A C 1
ATOM 736 O O . THR A 1 90 ? 14.516 11.391 10.141 1 98.44 90 THR A O 1
ATOM 739 N N . ALA A 1 91 ? 16.5 10.484 9.695 1 98.12 91 ALA A N 1
ATOM 740 C CA . ALA A 1 91 ? 17.266 11.648 10.141 1 98.12 91 ALA A CA 1
ATOM 741 C C . ALA A 1 91 ? 16.938 12.867 9.281 1 98.12 91 ALA A C 1
ATOM 743 O O . ALA A 1 91 ? 16.766 13.977 9.805 1 98.12 91 ALA A O 1
ATOM 744 N N . TYR A 1 92 ? 16.859 12.672 8 1 97.94 92 TYR A N 1
ATOM 745 C CA . TYR A 1 92 ? 16.516 13.734 7.07 1 97.94 92 TYR A CA 1
ATOM 746 C C . TYR A 1 92 ? 15.141 14.312 7.395 1 97.94 92 TYR A C 1
ATOM 748 O O . TYR A 1 92 ? 14.961 15.531 7.418 1 97.94 92 TYR A O 1
ATOM 756 N N . LEU A 1 93 ? 14.141 13.422 7.715 1 97.62 93 LEU A N 1
ATOM 757 C CA . LEU A 1 93 ? 12.766 13.844 7.957 1 97.62 93 LEU A CA 1
ATOM 758 C C . LEU A 1 93 ? 12.656 14.633 9.258 1 97.62 93 LEU A C 1
ATOM 760 O O . LEU A 1 93 ? 11.719 15.414 9.438 1 97.62 93 LEU A O 1
ATOM 764 N N . ASN A 1 94 ? 13.594 14.43 10.156 1 95.56 94 ASN A N 1
ATOM 765 C CA . ASN A 1 94 ? 13.609 15.172 11.422 1 95.56 94 ASN A CA 1
ATOM 766 C C . ASN A 1 94 ? 14.039 16.625 11.219 1 95.56 94 ASN A C 1
ATOM 768 O O . ASN A 1 94 ? 13.844 17.453 12.094 1 95.56 94 ASN A O 1
ATOM 772 N N . SER A 1 95 ? 14.562 16.953 10.039 1 94.12 95 SER A N 1
ATOM 773 C CA . SER A 1 95 ? 15.18 18.266 9.883 1 94.12 95 SER A CA 1
ATOM 774 C C . SER A 1 95 ? 14.594 19.016 8.695 1 94.12 95 SER A C 1
ATOM 776 O O . SER A 1 95 ? 14.922 20.188 8.469 1 94.12 95 SER A O 1
ATOM 778 N N . VAL A 1 96 ? 13.781 18.359 7.969 1 95.62 96 VAL A N 1
ATOM 779 C CA . VAL A 1 96 ? 13.312 18.969 6.73 1 95.62 96 VAL A CA 1
ATOM 780 C C . VAL A 1 96 ? 11.867 19.453 6.906 1 95.62 96 VAL A C 1
ATOM 782 O O . VAL A 1 96 ? 11.109 18.875 7.684 1 95.62 96 VAL A O 1
ATOM 785 N N . ASP A 1 97 ? 11.508 20.547 6.254 1 95.38 97 ASP A N 1
ATOM 786 C CA . ASP A 1 97 ? 10.117 20.969 6.121 1 95.38 97 ASP A CA 1
ATOM 787 C C . ASP A 1 97 ? 9.344 20.031 5.191 1 95.38 97 ASP A C 1
ATOM 789 O O . ASP A 1 97 ? 9.695 19.891 4.016 1 95.38 97 ASP A O 1
ATOM 793 N N . PRO A 1 98 ? 8.305 19.391 5.695 1 94.62 98 PRO A N 1
ATOM 794 C CA . PRO A 1 98 ? 7.543 18.469 4.859 1 94.62 98 PRO A CA 1
ATOM 795 C C . PRO A 1 98 ? 6.996 19.109 3.592 1 94.62 98 PRO A C 1
ATOM 797 O O . PRO A 1 98 ? 6.672 18.422 2.627 1 94.62 98 PRO A O 1
ATOM 800 N N . LEU A 1 99 ? 6.887 20.391 3.586 1 94.5 99 LEU A N 1
ATOM 801 C CA . LEU A 1 99 ? 6.301 21.094 2.447 1 94.5 99 LEU A CA 1
ATOM 802 C C . LEU A 1 99 ? 7.383 21.578 1.487 1 94.5 99 LEU A C 1
ATOM 804 O O . LEU A 1 99 ? 7.082 22.172 0.451 1 94.5 99 LEU A O 1
ATOM 808 N N . GLU A 1 100 ? 8.625 21.281 1.81 1 95.94 100 GLU A N 1
ATOM 809 C CA . GLU A 1 100 ? 9.703 21.625 0.892 1 95.94 100 GLU A CA 1
ATOM 810 C C . GLU A 1 100 ? 9.508 20.969 -0.469 1 95.94 100 GLU A C 1
ATOM 812 O O . GLU A 1 100 ? 9.172 19.781 -0.545 1 95.94 100 GLU A O 1
ATOM 817 N N . ASN A 1 101 ? 9.688 21.75 -1.502 1 96.5 101 ASN A N 1
ATOM 818 C CA . ASN A 1 101 ? 9.523 21.234 -2.861 1 96.5 101 ASN A CA 1
ATOM 819 C C . ASN A 1 101 ? 10.836 20.672 -3.406 1 96.5 101 ASN A C 1
ATOM 821 O O . ASN A 1 101 ? 11.875 21.312 -3.32 1 96.5 101 ASN A O 1
ATOM 825 N N . ILE A 1 102 ? 10.727 19.484 -3.932 1 97.19 102 ILE A N 1
ATOM 826 C CA . ILE A 1 102 ? 11.859 18.797 -4.543 1 97.19 102 ILE A CA 1
ATOM 827 C C . ILE A 1 102 ? 11.68 18.766 -6.059 1 97.19 102 ILE A C 1
ATOM 829 O O . ILE A 1 102 ? 10.664 18.281 -6.562 1 97.19 102 ILE A O 1
ATOM 833 N N . THR A 1 103 ? 12.625 19.281 -6.762 1 96.81 103 THR A N 1
ATOM 834 C CA . THR A 1 103 ? 12.648 19.203 -8.219 1 96.81 103 THR A CA 1
ATOM 835 C C . THR A 1 103 ? 13.547 18.062 -8.68 1 96.81 103 THR A C 1
ATOM 837 O O . THR A 1 103 ? 14.672 17.922 -8.203 1 96.81 103 THR A O 1
ATOM 840 N N . TYR A 1 104 ? 13.008 17.234 -9.555 1 95.5 104 TYR A N 1
ATOM 841 C CA . TYR A 1 104 ? 13.789 16.109 -10.055 1 95.5 104 TYR A CA 1
ATOM 842 C C . TYR A 1 104 ? 13.445 15.805 -11.508 1 95.5 104 TYR A C 1
ATOM 844 O O . TYR A 1 104 ? 12.438 16.297 -12.031 1 95.5 104 TYR A O 1
ATOM 852 N N . LYS A 1 105 ? 14.328 15.023 -12.164 1 92.44 105 LYS A N 1
ATOM 853 C CA . LYS A 1 105 ? 14.148 14.625 -13.555 1 92.44 105 LYS A CA 1
ATOM 854 C C . LYS A 1 105 ? 14 13.109 -13.672 1 92.44 105 LYS A C 1
ATOM 856 O O . LYS A 1 105 ? 14.688 12.359 -12.984 1 92.44 105 LYS A O 1
ATOM 861 N N . THR A 1 106 ? 13.031 12.758 -14.57 1 90.44 106 THR A N 1
ATOM 862 C CA . THR A 1 106 ? 12.922 11.336 -14.883 1 90.44 106 THR A CA 1
ATOM 863 C C . THR A 1 106 ? 14.047 10.891 -15.82 1 90.44 106 THR A C 1
ATOM 865 O O . THR A 1 106 ? 14.82 11.727 -16.297 1 90.44 106 THR A O 1
ATOM 868 N N . SER A 1 107 ? 14.141 9.578 -15.922 1 85.19 107 SER A N 1
ATOM 869 C CA . SER A 1 107 ? 15.156 9.047 -16.828 1 85.19 107 SER A CA 1
ATOM 870 C C . SER A 1 107 ? 14.945 9.547 -18.25 1 85.19 107 SER A C 1
ATOM 872 O O . SER A 1 107 ? 15.883 9.586 -19.047 1 85.19 107 SER A O 1
ATOM 874 N N . GLN A 1 108 ? 13.742 10.039 -18.594 1 90.06 108 GLN A N 1
ATOM 875 C CA . GLN A 1 108 ? 13.422 10.547 -19.922 1 90.06 108 GLN A CA 1
ATOM 876 C C . GLN A 1 108 ? 13.688 12.047 -20.016 1 90.06 108 GLN A C 1
ATOM 878 O O . GLN A 1 108 ? 13.461 12.664 -21.062 1 90.06 108 GLN A O 1
ATOM 883 N N . GLY A 1 109 ? 14.07 12.594 -18.953 1 89.94 109 GLY A N 1
ATOM 884 C CA . GLY A 1 109 ? 14.461 13.992 -18.969 1 89.94 109 GLY A CA 1
ATOM 885 C C . GLY A 1 109 ? 13.32 14.93 -18.609 1 89.94 109 GLY A C 1
ATOM 886 O O . GLY A 1 109 ? 13.461 16.156 -18.719 1 89.94 109 GLY A O 1
ATOM 887 N N . GLU A 1 110 ? 12.227 14.398 -18.234 1 92.81 110 GLU A N 1
ATOM 888 C CA . GLU A 1 110 ? 11.094 15.234 -17.828 1 92.81 110 GLU A CA 1
ATOM 889 C C . GLU A 1 110 ? 11.266 15.742 -16.406 1 92.81 110 GLU A C 1
ATOM 891 O O . GLU A 1 110 ? 11.641 14.984 -15.508 1 92.81 110 GLU A O 1
ATOM 896 N N . THR A 1 111 ? 10.961 16.984 -16.219 1 94.5 111 THR A N 1
ATOM 897 C CA . THR A 1 111 ? 11.117 17.609 -14.906 1 94.5 111 THR A CA 1
ATOM 898 C C . THR A 1 111 ? 9.797 17.641 -14.156 1 94.5 111 THR A C 1
ATOM 900 O O . THR A 1 111 ? 8.766 18.016 -14.719 1 94.5 111 THR A O 1
ATOM 903 N N . PHE A 1 112 ? 9.867 17.219 -12.891 1 95.25 112 PHE A N 1
ATOM 904 C CA . PHE A 1 112 ? 8.711 17.266 -12 1 95.25 112 PHE A CA 1
ATOM 905 C C . PHE A 1 112 ? 9.078 17.906 -10.672 1 95.25 112 PHE A C 1
ATOM 907 O O . PHE A 1 112 ? 10.258 18.078 -10.359 1 95.25 112 PHE A O 1
ATOM 914 N N . GLN A 1 113 ? 8.07 18.344 -9.977 1 96.19 113 GLN A N 1
ATOM 915 C CA . GLN A 1 113 ? 8.219 18.891 -8.625 1 96.19 113 GLN A CA 1
ATOM 916 C C . GLN A 1 113 ? 7.18 18.297 -7.676 1 96.19 113 GLN A C 1
ATOM 918 O O . GLN A 1 113 ? 5.996 18.219 -8.016 1 96.19 113 GLN A O 1
ATOM 923 N N . ASN A 1 114 ? 7.645 17.875 -6.578 1 96.44 114 ASN A N 1
ATOM 924 C CA . ASN A 1 114 ? 6.781 17.375 -5.516 1 96.44 114 ASN A CA 1
ATOM 925 C C . ASN A 1 114 ? 7.312 17.766 -4.137 1 96.44 114 ASN A C 1
ATOM 927 O O . ASN A 1 114 ? 8.516 17.953 -3.963 1 96.44 114 ASN A O 1
ATOM 931 N N . SER A 1 115 ? 6.414 17.922 -3.184 1 96.31 115 SER A N 1
ATOM 932 C CA . SER A 1 115 ? 6.84 18.188 -1.814 1 96.31 115 SER A CA 1
ATOM 933 C C . SER A 1 115 ? 7.43 16.938 -1.167 1 96.31 115 SER A C 1
ATOM 935 O O . SER A 1 115 ? 7.188 15.82 -1.628 1 96.31 115 SER A O 1
ATOM 937 N N . VAL A 1 116 ? 8.211 17.094 -0.114 1 97.12 116 VAL A N 1
ATOM 938 C CA . VAL A 1 116 ? 8.766 15.992 0.659 1 97.12 116 VAL A CA 1
ATOM 939 C C . VAL A 1 116 ? 7.641 15.102 1.17 1 97.12 116 VAL A C 1
ATOM 941 O O . VAL A 1 116 ? 7.734 13.867 1.107 1 97.12 116 VAL A O 1
ATOM 944 N N . GLU A 1 117 ? 6.566 15.68 1.624 1 96.31 117 GLU A N 1
ATOM 945 C CA . GLU A 1 117 ? 5.422 14.922 2.117 1 96.31 117 GLU A CA 1
ATOM 946 C C . GLU A 1 117 ? 4.848 14.016 1.029 1 96.31 117 GLU A C 1
ATOM 948 O O . GLU A 1 117 ? 4.539 12.852 1.284 1 96.31 117 GLU A O 1
ATOM 953 N N . GLU A 1 118 ? 4.742 14.539 -0.15 1 96.5 118 GLU A N 1
ATOM 954 C CA . GLU A 1 118 ? 4.234 13.758 -1.272 1 96.5 118 GLU A CA 1
ATOM 955 C C . GLU A 1 118 ? 5.16 12.586 -1.597 1 96.5 118 GLU A C 1
ATOM 957 O O . GLU A 1 118 ? 4.699 11.469 -1.831 1 96.5 118 GLU A O 1
ATOM 962 N N . LEU A 1 119 ? 6.383 12.852 -1.601 1 97.94 119 LEU A N 1
ATOM 963 C CA . LEU A 1 119 ? 7.355 11.836 -1.991 1 97.94 119 LEU A CA 1
ATOM 964 C C . LEU A 1 119 ? 7.449 10.742 -0.937 1 97.94 119 LEU A C 1
ATOM 966 O O . LEU A 1 119 ? 7.582 9.562 -1.272 1 97.94 119 LEU A O 1
ATOM 970 N N . ILE A 1 120 ? 7.363 11.125 0.334 1 98.12 120 ILE A N 1
ATOM 971 C CA . ILE A 1 120 ? 7.391 10.125 1.396 1 98.12 120 ILE A CA 1
ATOM 972 C C . ILE A 1 120 ? 6.113 9.289 1.347 1 98.12 120 ILE A C 1
ATOM 974 O O . ILE A 1 120 ? 6.16 8.062 1.505 1 98.12 120 ILE A O 1
ATOM 978 N N . THR A 1 121 ? 4.973 9.906 1.13 1 98 121 THR A N 1
ATOM 979 C CA . THR A 1 121 ? 3.721 9.18 0.957 1 98 121 THR A CA 1
ATOM 980 C C . THR A 1 121 ? 3.83 8.18 -0.193 1 98 121 THR A C 1
ATOM 982 O O . THR A 1 121 ? 3.365 7.047 -0.081 1 98 121 THR A O 1
ATOM 985 N N . HIS A 1 122 ? 4.488 8.57 -1.256 1 98.19 122 HIS A N 1
ATOM 986 C CA . HIS A 1 122 ? 4.719 7.691 -2.395 1 98.19 122 HIS A CA 1
ATOM 987 C C . HIS A 1 122 ? 5.582 6.496 -2 1 98.19 122 HIS A C 1
ATOM 989 O O . HIS A 1 122 ? 5.254 5.355 -2.328 1 98.19 122 HIS A O 1
ATOM 995 N N . LEU A 1 123 ? 6.664 6.738 -1.283 1 98.38 123 LEU A N 1
ATOM 996 C CA . LEU A 1 123 ? 7.555 5.664 -0.863 1 98.38 123 LEU A CA 1
ATOM 997 C C . LEU A 1 123 ? 6.805 4.637 -0.022 1 98.38 123 LEU A C 1
ATOM 999 O O . LEU A 1 123 ? 6.961 3.43 -0.223 1 98.38 123 LEU A O 1
ATOM 1003 N N . VAL A 1 124 ? 6.035 5.117 0.901 1 98.56 124 VAL A N 1
ATOM 1004 C CA . VAL A 1 124 ? 5.324 4.238 1.823 1 98.56 124 VAL A CA 1
ATOM 1005 C C . VAL A 1 124 ? 4.312 3.395 1.053 1 98.56 124 VAL A C 1
ATOM 1007 O O . VAL A 1 124 ? 4.266 2.172 1.212 1 98.56 124 VAL A O 1
ATOM 1010 N N . ASN A 1 125 ? 3.533 3.984 0.177 1 98.5 125 ASN A N 1
ATOM 1011 C CA . ASN A 1 125 ? 2.543 3.24 -0.596 1 98.5 125 ASN A CA 1
ATOM 1012 C C . ASN A 1 125 ? 3.205 2.281 -1.58 1 98.5 125 ASN A C 1
ATOM 1014 O O . ASN A 1 125 ? 2.721 1.168 -1.792 1 98.5 125 ASN A O 1
ATOM 1018 N N . HIS A 1 126 ? 4.293 2.725 -2.191 1 98.69 126 HIS A N 1
ATOM 1019 C CA . HIS A 1 126 ? 5.059 1.85 -3.072 1 98.69 126 HIS A CA 1
ATOM 1020 C C . HIS A 1 126 ? 5.543 0.607 -2.332 1 98.69 126 HIS A C 1
ATOM 1022 O O . HIS A 1 126 ? 5.387 -0.513 -2.824 1 98.69 126 HIS A O 1
ATOM 1028 N N . GLY A 1 127 ? 6.133 0.854 -1.163 1 98.44 127 GLY A N 1
ATOM 1029 C CA . GLY A 1 127 ? 6.559 -0.264 -0.336 1 98.44 127 GLY A CA 1
ATOM 1030 C C . GLY A 1 127 ? 5.422 -1.203 0.026 1 98.44 127 GLY A C 1
ATOM 1031 O O . GLY A 1 127 ? 5.574 -2.426 -0.044 1 98.44 127 GLY A O 1
ATOM 1032 N N . THR A 1 128 ? 4.289 -0.65 0.432 1 98.44 128 THR A N 1
ATOM 1033 C CA . THR A 1 128 ? 3.115 -1.438 0.794 1 98.44 128 THR A CA 1
ATOM 1034 C C . THR A 1 128 ? 2.646 -2.283 -0.386 1 98.44 128 THR A C 1
ATOM 1036 O O . THR A 1 128 ? 2.355 -3.473 -0.229 1 98.44 128 THR A O 1
ATOM 1039 N N . TYR A 1 129 ? 2.617 -1.68 -1.577 1 98.31 129 TYR A N 1
ATOM 1040 C CA . TYR A 1 129 ? 2.221 -2.375 -2.797 1 98.31 129 TYR A CA 1
ATOM 1041 C C . TYR A 1 129 ? 3.107 -3.59 -3.043 1 98.31 129 TYR A C 1
ATOM 1043 O O . TYR A 1 129 ? 2.607 -4.688 -3.303 1 98.31 129 TYR A O 1
ATOM 1051 N N . HIS A 1 130 ? 4.312 -3.41 -2.938 1 98.25 130 HIS A N 1
ATOM 1052 C CA . HIS A 1 130 ? 5.242 -4.484 -3.262 1 98.25 130 HIS A CA 1
ATOM 1053 C C . HIS A 1 130 ? 5.332 -5.496 -2.125 1 98.25 130 HIS A C 1
ATOM 1055 O O . HIS A 1 130 ? 5.617 -6.672 -2.357 1 98.25 130 HIS A O 1
ATOM 1061 N N . ARG A 1 131 ? 5.039 -5.098 -0.885 1 98.06 131 ARG A N 1
ATOM 1062 C CA . ARG A 1 131 ? 4.844 -6.102 0.156 1 98.06 131 ARG A CA 1
ATOM 1063 C C . ARG A 1 131 ? 3.648 -6.992 -0.16 1 98.06 131 ARG A C 1
ATOM 1065 O O . ARG A 1 131 ? 3.646 -8.18 0.181 1 98.06 131 ARG A O 1
ATOM 1072 N N . GLY A 1 132 ? 2.641 -6.43 -0.798 1 97.62 132 GLY A N 1
ATOM 1073 C CA . GLY A 1 132 ? 1.542 -7.238 -1.306 1 97.62 132 GLY A CA 1
ATOM 1074 C C . GLY A 1 132 ? 1.978 -8.258 -2.34 1 97.62 132 GLY A C 1
ATOM 1075 O O . GLY A 1 132 ? 1.543 -9.414 -2.305 1 97.62 132 GLY A O 1
ATOM 1076 N N . ASN A 1 133 ? 2.826 -7.793 -3.273 1 97.56 133 ASN A N 1
ATOM 1077 C CA . ASN A 1 133 ? 3.389 -8.742 -4.227 1 97.56 133 ASN A CA 1
ATOM 1078 C C . ASN A 1 133 ? 4.109 -9.883 -3.521 1 97.56 133 ASN A C 1
ATOM 1080 O O . ASN A 1 133 ? 3.9 -11.055 -3.857 1 97.56 133 ASN A O 1
ATOM 1084 N N . LEU A 1 134 ? 4.891 -9.5 -2.588 1 97 134 LEU A N 1
ATOM 1085 C CA . LEU A 1 134 ? 5.723 -10.461 -1.877 1 97 134 LEU A CA 1
ATOM 1086 C C . LEU A 1 134 ? 4.863 -11.516 -1.188 1 97 134 LEU A C 1
ATOM 1088 O O . LEU A 1 134 ? 5.172 -12.711 -1.248 1 97 134 LEU A O 1
ATOM 1092 N N . SER A 1 135 ? 3.844 -11.133 -0.523 1 97.12 135 SER A N 1
ATOM 1093 C CA . SER A 1 135 ? 2.986 -12.062 0.196 1 97.12 135 SER A CA 1
ATOM 1094 C C . SER A 1 135 ? 2.342 -13.07 -0.755 1 97.12 135 SER A C 1
ATOM 1096 O O . SER A 1 135 ? 2.244 -14.258 -0.44 1 97.12 135 SER A O 1
ATOM 1098 N N . ALA A 1 136 ? 1.901 -12.586 -1.906 1 97.12 136 ALA A N 1
ATOM 1099 C CA . ALA A 1 136 ? 1.325 -13.484 -2.906 1 97.12 136 ALA A CA 1
ATOM 1100 C C . ALA A 1 136 ? 2.361 -14.484 -3.408 1 97.12 136 ALA A C 1
ATOM 1102 O O . ALA A 1 136 ? 2.064 -15.672 -3.559 1 97.12 136 ALA A O 1
ATOM 1103 N N . MET A 1 137 ? 3.537 -13.992 -3.66 1 96.44 137 MET A N 1
ATOM 1104 C CA . MET A 1 137 ? 4.617 -14.836 -4.156 1 96.44 137 MET A CA 1
ATOM 1105 C C . MET A 1 137 ? 5.008 -15.891 -3.121 1 96.44 137 MET A C 1
ATOM 1107 O O . MET A 1 137 ? 5.285 -17.031 -3.471 1 96.44 137 MET A O 1
ATOM 1111 N N . LEU A 1 138 ? 5.035 -15.492 -1.878 1 95.69 138 LEU A N 1
ATOM 1112 C CA . LEU A 1 138 ? 5.312 -16.438 -0.801 1 95.69 138 LEU A CA 1
ATOM 1113 C C . LEU A 1 138 ? 4.254 -17.531 -0.755 1 95.69 138 LEU A C 1
ATOM 1115 O O . LEU A 1 138 ? 4.582 -18.719 -0.658 1 95.69 138 LEU A O 1
ATOM 1119 N N . ARG A 1 139 ? 3.057 -17.172 -0.894 1 95.62 139 ARG A N 1
ATOM 1120 C CA . ARG A 1 139 ? 1.971 -18.156 -0.873 1 95.62 139 ARG A CA 1
ATOM 1121 C C . ARG A 1 139 ? 2.084 -19.125 -2.043 1 95.62 139 ARG A C 1
ATOM 1123 O O . ARG A 1 139 ? 1.819 -20.312 -1.892 1 95.62 139 ARG A O 1
ATOM 1130 N N . GLN A 1 140 ? 2.475 -18.594 -3.154 1 93.88 140 GLN A N 1
ATOM 1131 C CA . GLN A 1 140 ? 2.701 -19.453 -4.316 1 93.88 140 GLN A CA 1
ATOM 1132 C C . GLN A 1 140 ? 3.73 -20.531 -4.012 1 93.88 140 GLN A C 1
ATOM 1134 O O . GLN A 1 140 ? 3.686 -21.609 -4.59 1 93.88 140 GLN A O 1
ATOM 1139 N N . GLN A 1 141 ? 4.551 -20.219 -3.107 1 93.12 141 GLN A N 1
ATOM 1140 C CA . GLN A 1 141 ? 5.613 -21.156 -2.756 1 93.12 141 GLN A CA 1
ATOM 1141 C C . GLN A 1 141 ? 5.25 -21.953 -1.51 1 93.12 141 GLN A C 1
ATOM 1143 O O . GLN A 1 141 ? 6.09 -22.672 -0.962 1 93.12 141 GLN A O 1
ATOM 1148 N N . GLY A 1 142 ? 4.059 -21.766 -0.999 1 92.81 142 GLY A N 1
ATOM 1149 C CA . GLY A 1 142 ? 3.588 -22.516 0.152 1 92.81 142 GLY A CA 1
ATOM 1150 C C . GLY A 1 142 ? 4.031 -21.922 1.477 1 92.81 142 GLY A C 1
ATOM 1151 O O . GLY A 1 142 ? 3.967 -22.578 2.514 1 92.81 142 GLY A O 1
ATOM 1152 N N . ILE A 1 143 ? 4.551 -20.75 1.439 1 92.31 143 ILE A N 1
ATOM 1153 C CA . ILE A 1 143 ? 5.035 -20.062 2.635 1 92.31 143 ILE A CA 1
ATOM 1154 C C . ILE A 1 143 ? 4.023 -19.016 3.076 1 92.31 143 ILE A C 1
ATOM 1156 O O . ILE A 1 143 ? 3.57 -18.203 2.266 1 92.31 143 ILE A O 1
ATOM 1160 N N . PRO A 1 144 ? 3.631 -19.031 4.332 1 90.88 144 PRO A N 1
ATOM 1161 C CA . PRO A 1 144 ? 2.725 -17.969 4.797 1 90.88 144 PRO A CA 1
ATOM 1162 C C . PRO A 1 144 ? 3.377 -16.594 4.797 1 90.88 144 PRO A C 1
ATOM 1164 O O . PRO A 1 144 ? 4.59 -16.484 4.988 1 90.88 144 PRO A O 1
ATOM 1167 N N . GLY A 1 145 ? 2.531 -15.664 4.523 1 87.75 145 GLY A N 1
ATOM 1168 C CA . GLY A 1 145 ? 3.025 -14.305 4.629 1 87.75 145 GLY A CA 1
ATOM 1169 C C . GLY A 1 145 ? 2.98 -13.758 6.043 1 87.75 145 GLY A C 1
ATOM 1170 O O . GLY A 1 145 ? 2.85 -14.516 7.004 1 87.75 145 GLY A O 1
ATOM 1171 N N . GLY A 1 146 ? 3.27 -12.562 6.258 1 84.38 146 GLY A N 1
ATOM 1172 C CA . GLY A 1 146 ? 3.123 -11.797 7.488 1 84.38 146 GLY A CA 1
ATOM 1173 C C . GLY A 1 146 ? 2.432 -10.461 7.285 1 84.38 146 GLY A C 1
ATOM 1174 O O . GLY A 1 146 ? 2.777 -9.711 6.371 1 84.38 146 GLY A O 1
ATOM 1175 N N . SER A 1 147 ? 1.443 -10.273 8.078 1 87.88 147 SER A N 1
ATOM 1176 C CA . SER A 1 147 ? 0.665 -9.055 7.914 1 87.88 147 SER A CA 1
ATOM 1177 C C . SER A 1 147 ? 1.475 -7.824 8.312 1 87.88 147 SER A C 1
ATOM 1179 O O . SER A 1 147 ? 2.172 -7.836 9.328 1 87.88 147 SER A O 1
ATOM 1181 N N . THR A 1 148 ? 1.473 -6.844 7.492 1 95.31 148 THR A N 1
ATOM 1182 C CA . THR A 1 148 ? 2.109 -5.559 7.77 1 95.31 148 THR A CA 1
ATOM 1183 C C . THR A 1 148 ? 1.096 -4.422 7.691 1 95.31 148 THR A C 1
ATOM 1185 O O . THR A 1 148 ? 1.448 -3.293 7.348 1 95.31 148 THR A O 1
ATOM 1188 N N . ASP A 1 149 ? -0.135 -4.777 8.016 1 96.69 149 ASP A N 1
ATOM 1189 C CA . ASP A 1 149 ? -1.196 -3.777 7.98 1 96.69 149 ASP A CA 1
ATOM 1190 C C . ASP A 1 149 ? -0.899 -2.629 8.938 1 96.69 149 ASP A C 1
ATOM 1192 O O . ASP A 1 149 ? -0.434 -2.854 10.062 1 96.69 149 ASP A O 1
ATOM 1196 N N . TYR A 1 150 ? -1.227 -1.44 8.547 1 97.88 150 TYR A N 1
ATOM 1197 C CA . TYR A 1 150 ? -0.954 -0.224 9.305 1 97.88 150 TYR A CA 1
ATOM 1198 C C . TYR A 1 150 ? -1.586 -0.291 10.688 1 97.88 150 TYR A C 1
ATOM 1200 O O . TYR A 1 150 ? -1.019 0.213 11.664 1 97.88 150 TYR A O 1
ATOM 1208 N N . ILE A 1 151 ? -2.719 -0.943 10.844 1 96.88 151 ILE A N 1
ATOM 1209 C CA . ILE A 1 151 ? -3.443 -1.002 12.109 1 96.88 151 ILE A CA 1
ATOM 1210 C C . ILE A 1 151 ? -2.604 -1.731 13.156 1 96.88 151 ILE A C 1
ATOM 1212 O O . ILE A 1 151 ? -2.65 -1.399 14.344 1 96.88 151 ILE A O 1
ATOM 1216 N N . TYR A 1 152 ? -1.876 -2.701 12.75 1 95.94 152 TYR A N 1
ATOM 1217 C CA . TYR A 1 152 ? -1.031 -3.432 13.688 1 95.94 152 TYR A CA 1
ATOM 1218 C C . TYR A 1 152 ? 0.151 -2.58 14.141 1 95.94 152 TYR A C 1
ATOM 1220 O O . TYR A 1 152 ? 0.593 -2.674 15.281 1 95.94 152 TYR A O 1
ATOM 1228 N N . PHE A 1 153 ? 0.683 -1.814 13.273 1 97.25 153 PHE A N 1
ATOM 1229 C CA . PHE A 1 153 ? 1.72 -0.852 13.625 1 97.25 153 PHE A CA 1
ATOM 1230 C C . PHE A 1 153 ? 1.231 0.1 14.703 1 97.25 153 PHE A C 1
ATOM 1232 O O . PHE A 1 153 ? 1.936 0.346 15.688 1 97.25 153 PHE A O 1
ATOM 1239 N N . LEU A 1 154 ? -0.01 0.627 14.477 1 95.75 154 LEU A N 1
ATOM 1240 C CA . LEU A 1 154 ? -0.593 1.544 15.453 1 95.75 154 LEU A CA 1
ATOM 1241 C C . LEU A 1 154 ? -0.742 0.87 16.812 1 95.75 154 LEU A C 1
ATOM 1243 O O . LEU A 1 154 ? -0.488 1.489 17.844 1 95.75 154 LEU A O 1
ATOM 1247 N N . ARG A 1 155 ? -1.146 -0.364 16.781 1 93.06 155 ARG A N 1
ATOM 1248 C CA . ARG A 1 155 ? -1.396 -1.092 18.031 1 93.06 155 ARG A CA 1
ATOM 1249 C C . ARG A 1 155 ? -0.089 -1.433 18.734 1 93.06 155 ARG A C 1
ATOM 1251 O O . ARG A 1 155 ? -0.025 -1.434 19.969 1 93.06 155 ARG A O 1
ATOM 1258 N N . GLU A 1 156 ? 0.902 -1.771 17.953 1 90.19 156 GLU A N 1
ATOM 1259 C CA . GLU A 1 156 ? 2.195 -2.121 18.531 1 90.19 156 GLU A CA 1
ATOM 1260 C C . GLU A 1 156 ? 2.912 -0.885 19.078 1 90.19 156 GLU A C 1
ATOM 1262 O O . GLU A 1 156 ? 3.686 -0.976 20.031 1 90.19 156 GLU A O 1
ATOM 1267 N N . ASN A 1 157 ? 2.725 0.242 18.422 1 79.19 157 ASN A N 1
ATOM 1268 C CA . ASN A 1 157 ? 3.404 1.465 18.844 1 79.19 157 ASN A CA 1
ATOM 1269 C C . ASN A 1 157 ? 2.578 2.25 19.859 1 79.19 157 ASN A C 1
ATOM 1271 O O . ASN A 1 157 ? 3.102 3.133 20.531 1 79.19 157 ASN A O 1
ATOM 1275 N N . SER A 1 158 ? 1.27 2.316 19.734 1 61.56 158 SER A N 1
ATOM 1276 C CA . SER A 1 158 ? 0.469 2.889 20.812 1 61.56 158 SER A CA 1
ATOM 1277 C C . SER A 1 158 ? 0.83 2.27 22.156 1 61.56 158 SER A C 1
ATOM 1279 O O . SER A 1 158 ? 0.756 2.934 23.188 1 61.56 158 SER A O 1
ATOM 1281 N N . LEU A 1 159 ? 1.112 1.129 22.109 1 50.56 159 LEU A N 1
ATOM 1282 C CA . LEU A 1 159 ? 1.546 0.508 23.344 1 50.56 159 LEU A CA 1
ATOM 1283 C C . LEU A 1 159 ? 2.867 1.105 23.828 1 50.56 159 LEU A C 1
ATOM 1285 O O . LEU A 1 159 ? 3.127 1.169 25.031 1 50.56 159 LEU A O 1
ATOM 1289 N N . LYS A 1 160 ? 3.648 1.581 22.922 1 45.84 160 LYS A N 1
ATOM 1290 C CA . LYS A 1 160 ? 4.926 2.137 23.359 1 45.84 160 LYS A CA 1
ATOM 1291 C C . LYS A 1 160 ? 4.754 3.553 23.891 1 45.84 160 LYS A C 1
ATOM 1293 O O . LYS A 1 160 ? 5.586 4.035 24.672 1 45.84 160 LYS A O 1
ATOM 1298 N N . SER A 1 161 ? 3.969 4.414 23.281 1 41.06 161 SER A N 1
ATOM 1299 C CA . SER A 1 161 ? 3.83 5.742 23.875 1 41.06 161 SER A CA 1
ATOM 1300 C C . SER A 1 161 ? 3.242 5.664 25.281 1 41.06 161 SER A C 1
ATOM 1302 O O . SER A 1 161 ? 3.309 6.633 26.031 1 41.06 161 SER A O 1
ATOM 1304 N N . LYS A 1 162 ? 2.34 4.75 25.609 1 38.5 162 LYS A N 1
ATOM 1305 C CA . LYS A 1 162 ? 1.84 4.66 26.984 1 38.5 162 LYS A CA 1
ATOM 1306 C C . LYS A 1 162 ? 2.908 4.109 27.922 1 38.5 162 LYS A C 1
ATOM 1308 O O . LYS A 1 162 ? 2.668 3.961 29.125 1 38.5 162 LYS A O 1
ATOM 1313 N N . GLN A 1 163 ? 3.996 3.557 27.438 1 30.66 163 GLN A N 1
ATOM 1314 C CA . GLN A 1 163 ? 4.996 3.264 28.453 1 30.66 163 GLN A CA 1
ATOM 1315 C C . GLN A 1 163 ? 5.906 4.465 28.703 1 30.66 163 GLN A C 1
ATOM 1317 O O . GLN A 1 163 ? 6.301 5.148 27.75 1 30.66 163 GLN A O 1
ATOM 1322 N N . MET B 1 1 ? -0.348 22.812 3.188 1 62.06 1 MET B N 1
ATOM 1323 C CA . MET B 1 1 ? -1.537 21.969 3.27 1 62.06 1 MET B CA 1
ATOM 1324 C C . MET B 1 1 ? -1.81 21.547 4.711 1 62.06 1 MET B C 1
ATOM 1326 O O . MET B 1 1 ? -0.88 21.422 5.508 1 62.06 1 MET B O 1
ATOM 1330 N N . ASN B 1 2 ? -3.064 21.75 5.176 1 82.88 2 ASN B N 1
ATOM 1331 C CA . ASN B 1 2 ? -3.389 21.328 6.535 1 82.88 2 ASN B CA 1
ATOM 1332 C C . ASN B 1 2 ? -3.775 19.844 6.59 1 82.88 2 ASN B C 1
ATOM 1334 O O . ASN B 1 2 ? -3.807 19.172 5.562 1 82.88 2 ASN B O 1
ATOM 1338 N N . LEU B 1 3 ? -3.816 19.266 7.699 1 85.75 3 LEU B N 1
ATOM 1339 C CA . LEU B 1 3 ? -4.043 17.828 7.926 1 85.75 3 LEU B CA 1
ATOM 1340 C C . LEU B 1 3 ? -5.32 17.375 7.23 1 85.75 3 LEU B C 1
ATOM 1342 O O . LEU B 1 3 ? -5.367 16.266 6.688 1 85.75 3 LEU B O 1
ATOM 1346 N N . GLU B 1 4 ? -6.285 18.266 7.172 1 89.44 4 GLU B N 1
ATOM 1347 C CA . GLU B 1 4 ? -7.555 17.953 6.523 1 89.44 4 GLU B CA 1
ATOM 1348 C C . GLU B 1 4 ? -7.363 17.719 5.027 1 89.44 4 GLU B C 1
ATOM 1350 O O . GLU B 1 4 ? -7.82 16.703 4.488 1 89.44 4 GLU B O 1
ATOM 1355 N N . LYS B 1 5 ? -6.711 18.531 4.41 1 90.88 5 LYS B N 1
ATOM 1356 C CA . LYS B 1 5 ? -6.469 18.422 2.975 1 90.88 5 LYS B CA 1
ATOM 1357 C C . LYS B 1 5 ? -5.594 17.219 2.658 1 90.88 5 LYS B C 1
ATOM 1359 O O . LYS B 1 5 ? -5.793 16.547 1.64 1 90.88 5 LYS B O 1
ATOM 1364 N N . THR B 1 6 ? -4.652 16.938 3.541 1 91.31 6 THR B N 1
ATOM 1365 C CA . THR B 1 6 ? -3.738 15.812 3.344 1 91.31 6 THR B CA 1
ATOM 1366 C C . THR B 1 6 ? -4.496 14.484 3.352 1 91.31 6 THR B C 1
ATOM 1368 O O . THR B 1 6 ? -4.285 13.641 2.48 1 91.31 6 THR B O 1
ATOM 1371 N N . ILE B 1 7 ? -5.41 14.344 4.242 1 94.06 7 ILE B N 1
ATOM 1372 C CA . ILE B 1 7 ? -6.117 13.07 4.371 1 94.06 7 ILE B CA 1
ATOM 1373 C C . ILE B 1 7 ? -7.141 12.938 3.246 1 94.06 7 ILE B C 1
ATOM 1375 O O . ILE B 1 7 ? -7.383 11.836 2.748 1 94.06 7 ILE B O 1
ATOM 1379 N N . GLN B 1 8 ? -7.734 14.078 2.885 1 96 8 GLN B N 1
ATOM 1380 C CA . GLN B 1 8 ? -8.641 14.055 1.742 1 96 8 GLN B CA 1
ATOM 1381 C C . GLN B 1 8 ? -7.91 13.656 0.464 1 96 8 GLN B C 1
ATOM 1383 O O . GLN B 1 8 ? -8.422 12.867 -0.332 1 96 8 GLN B O 1
ATOM 1388 N N . HIS B 1 9 ? -6.762 14.18 0.328 1 95.5 9 HIS B N 1
ATOM 1389 C CA . HIS B 1 9 ? -5.945 13.859 -0.838 1 95.5 9 HIS B CA 1
ATOM 1390 C C . HIS B 1 9 ? -5.508 12.398 -0.819 1 95.5 9 HIS B C 1
ATOM 1392 O O . HIS B 1 9 ? -5.508 11.734 -1.857 1 95.5 9 HIS B O 1
ATOM 1398 N N . LEU B 1 10 ? -5.117 11.977 0.298 1 97.25 10 LEU B N 1
ATOM 1399 C CA . LEU B 1 10 ? -4.719 10.586 0.449 1 97.25 10 LEU B CA 1
ATOM 1400 C C . LEU B 1 10 ? -5.871 9.648 0.1 1 97.25 10 LEU B C 1
ATOM 1402 O O . LEU B 1 10 ? -5.676 8.648 -0.601 1 97.25 10 LEU B O 1
ATOM 1406 N N . PHE B 1 11 ? -7.043 9.961 0.599 1 98.44 11 PHE B N 1
ATOM 1407 C CA . PHE B 1 11 ? -8.188 9.109 0.285 1 98.44 11 PHE B CA 1
ATOM 1408 C C . PHE B 1 11 ? -8.531 9.188 -1.197 1 98.44 11 PHE B C 1
ATOM 1410 O O . PHE B 1 11 ? -8.945 8.195 -1.799 1 98.44 11 PHE B O 1
ATOM 1417 N N . ALA B 1 12 ? -8.383 10.352 -1.774 1 98.12 12 ALA B N 1
ATOM 1418 C CA . ALA B 1 12 ? -8.602 10.492 -3.213 1 98.12 12 ALA B CA 1
ATOM 1419 C C . ALA B 1 12 ? -7.68 9.562 -3.998 1 98.12 12 ALA B C 1
ATOM 1421 O O . ALA B 1 12 ? -8.07 9.023 -5.035 1 98.12 12 ALA B O 1
ATOM 1422 N N . TYR B 1 13 ? -6.508 9.414 -3.588 1 98.38 13 TYR B N 1
ATOM 1423 C CA . TYR B 1 13 ? -5.598 8.445 -4.188 1 98.38 13 TYR B CA 1
ATOM 1424 C C . TYR B 1 13 ? -6.172 7.031 -4.105 1 98.38 13 TYR B C 1
ATOM 1426 O O . TYR B 1 13 ? -6.109 6.273 -5.074 1 98.38 13 TYR B O 1
ATOM 1434 N N . HIS B 1 14 ? -6.672 6.676 -2.928 1 98.62 14 HIS B N 1
ATOM 1435 C CA . HIS B 1 14 ? -7.285 5.367 -2.748 1 98.62 14 HIS B CA 1
ATOM 1436 C C . HIS B 1 14 ? -8.445 5.16 -3.723 1 98.62 14 HIS B C 1
ATOM 1438 O O . HIS B 1 14 ? -8.562 4.098 -4.332 1 98.62 14 HIS B O 1
ATOM 1444 N N . VAL B 1 15 ? -9.25 6.156 -3.867 1 98.5 15 VAL B N 1
ATOM 1445 C CA . VAL B 1 15 ? -10.367 6.113 -4.801 1 98.5 15 VAL B CA 1
ATOM 1446 C C . VAL B 1 15 ? -9.852 5.926 -6.223 1 98.5 15 VAL B C 1
ATOM 1448 O O . VAL B 1 15 ? -10.312 5.043 -6.945 1 98.5 15 VAL B O 1
ATOM 1451 N N . TRP B 1 16 ? -8.875 6.711 -6.582 1 98.25 16 TRP B N 1
ATOM 1452 C CA . TRP B 1 16 ? -8.273 6.676 -7.91 1 98.25 16 TRP B CA 1
ATOM 1453 C C . TRP B 1 16 ? -7.684 5.301 -8.203 1 98.25 16 TRP B C 1
ATOM 1455 O O . TRP B 1 16 ? -7.949 4.719 -9.258 1 98.25 16 TRP B O 1
ATOM 1465 N N . GLY B 1 17 ? -6.922 4.816 -7.281 1 98.06 17 GLY B N 1
ATOM 1466 C CA . GLY B 1 17 ? -6.293 3.52 -7.465 1 98.06 17 GLY B CA 1
ATOM 1467 C C . GLY B 1 17 ? -7.289 2.383 -7.582 1 98.06 17 GLY B C 1
ATOM 1468 O O . GLY B 1 17 ? -7.117 1.482 -8.406 1 98.06 17 GLY B O 1
ATOM 1469 N N . THR B 1 18 ? -8.312 2.434 -6.75 1 98 18 THR B N 1
ATOM 1470 C CA . THR B 1 18 ? -9.352 1.407 -6.777 1 98 18 THR B CA 1
ATOM 1471 C C . THR B 1 18 ? -10.102 1.432 -8.102 1 98 18 THR B C 1
ATOM 1473 O O . THR B 1 18 ? -10.305 0.388 -8.727 1 98 18 THR B O 1
ATOM 1476 N N . GLU B 1 19 ? -10.453 2.6 -8.5 1 97.06 19 GLU B N 1
ATOM 1477 C CA . GLU B 1 19 ? -11.164 2.754 -9.766 1 97.06 19 GLU B CA 1
ATOM 1478 C C . GLU B 1 19 ? -10.32 2.27 -10.938 1 97.06 19 GLU B C 1
ATOM 1480 O O . GLU B 1 19 ? -10.812 1.55 -11.812 1 97.06 19 GLU B O 1
ATOM 1485 N N . LYS B 1 20 ? -9.125 2.693 -11 1 96.06 20 LYS B N 1
ATOM 1486 C CA . LYS B 1 20 ? -8.219 2.297 -12.07 1 96.06 20 LYS B CA 1
ATOM 1487 C C . LYS B 1 20 ? -8.07 0.778 -12.133 1 96.06 20 LYS B C 1
ATOM 1489 O O . LYS B 1 20 ? -8.102 0.188 -13.211 1 96.06 20 LYS B O 1
ATOM 1494 N N . MET B 1 21 ? -7.895 0.162 -10.992 1 95.06 21 MET B N 1
ATOM 1495 C CA . MET B 1 21 ? -7.754 -1.289 -10.914 1 95.06 21 MET B CA 1
ATOM 1496 C C . MET B 1 21 ? -9.016 -1.985 -11.406 1 95.06 21 MET B C 1
ATOM 1498 O O . MET B 1 21 ? -8.945 -2.936 -12.188 1 95.06 21 MET B O 1
ATOM 1502 N N . LEU B 1 22 ? -10.141 -1.529 -11 1 96 22 LEU B N 1
ATOM 1503 C CA . LEU B 1 22 ? -11.398 -2.176 -11.352 1 96 22 LEU B CA 1
ATOM 1504 C C . LEU B 1 22 ? -11.711 -1.992 -12.836 1 96 22 LEU B C 1
ATOM 1506 O O . LEU B 1 22 ? -12.227 -2.904 -13.484 1 96 22 LEU B O 1
ATOM 1510 N N . ARG B 1 23 ? -11.398 -0.818 -13.375 1 95.38 23 ARG B N 1
ATOM 1511 C CA . ARG B 1 23 ? -11.562 -0.603 -14.812 1 95.38 23 ARG B CA 1
ATOM 1512 C C . ARG B 1 23 ? -10.664 -1.534 -15.609 1 95.38 23 ARG B C 1
ATOM 1514 O O . ARG B 1 23 ? -11.055 -2.031 -16.672 1 95.38 23 ARG B O 1
ATOM 1521 N N . HIS B 1 24 ? -9.5 -1.689 -15.086 1 94.06 24 HIS B N 1
ATOM 1522 C CA . HIS B 1 24 ? -8.562 -2.604 -15.734 1 94.06 24 HIS B CA 1
ATOM 1523 C C . HIS B 1 24 ? -9.117 -4.023 -15.773 1 94.06 24 HIS B C 1
ATOM 1525 O O . HIS B 1 24 ? -8.852 -4.766 -16.719 1 94.06 24 HIS B O 1
ATOM 1531 N N . LEU B 1 25 ? -9.914 -4.41 -14.805 1 94 25 LEU B N 1
ATOM 1532 C CA . LEU B 1 25 ? -10.453 -5.758 -14.695 1 94 25 LEU B CA 1
ATOM 1533 C C . LEU B 1 25 ? -11.672 -5.934 -15.602 1 94 25 LEU B C 1
ATOM 1535 O O . LEU B 1 25 ? -12.031 -7.059 -15.953 1 94 25 LEU B O 1
ATOM 1539 N N . GLU B 1 26 ? -12.469 -4.957 -15.891 1 91.38 26 GLU B N 1
ATOM 1540 C CA . GLU B 1 26 ? -13.742 -5.047 -16.594 1 91.38 26 GLU B CA 1
ATOM 1541 C C . GLU B 1 26 ? -13.555 -5.625 -18 1 91.38 26 GLU B C 1
ATOM 1543 O O . GLU B 1 26 ? -14.414 -6.367 -18.484 1 91.38 26 GLU B O 1
ATOM 1548 N N . ASP B 1 27 ? -12.523 -5.398 -18.672 1 77.44 27 ASP B N 1
ATOM 1549 C CA . ASP B 1 27 ? -12.414 -5.777 -20.078 1 77.44 27 ASP B CA 1
ATOM 1550 C C . ASP B 1 27 ? -11.523 -7.008 -20.25 1 77.44 27 ASP B C 1
ATOM 1552 O O . ASP B 1 27 ? -11.023 -7.277 -21.344 1 77.44 27 ASP B O 1
ATOM 1556 N N . LYS B 1 28 ? -11.562 -7.723 -19.188 1 79.88 28 LYS B N 1
ATOM 1557 C CA . LYS B 1 28 ? -10.672 -8.875 -19.328 1 79.88 28 LYS B CA 1
ATOM 1558 C C . LYS B 1 28 ? -11.469 -10.141 -19.641 1 79.88 28 LYS B C 1
ATOM 1560 O O . LYS B 1 28 ? -12.695 -10.109 -19.703 1 79.88 28 LYS B O 1
ATOM 1565 N N . ALA B 1 29 ? -10.75 -11.211 -19.844 1 69.19 29 ALA B N 1
ATOM 1566 C CA . ALA B 1 29 ? -11.312 -12.477 -20.312 1 69.19 29 ALA B CA 1
ATOM 1567 C C . ALA B 1 29 ? -12.383 -12.984 -19.344 1 69.19 29 ALA B C 1
ATOM 1569 O O . ALA B 1 29 ? -12.352 -12.672 -18.156 1 69.19 29 ALA B O 1
ATOM 1570 N N . GLU B 1 30 ? -13.211 -13.727 -19.938 1 75 30 GLU B N 1
ATOM 1571 C CA . GLU B 1 30 ? -14.297 -14.297 -19.141 1 75 30 GLU B CA 1
ATOM 1572 C C . GLU B 1 30 ? -13.766 -15.305 -18.125 1 75 30 GLU B C 1
ATOM 1574 O O . GLU B 1 30 ? -12.859 -16.078 -18.422 1 75 30 GLU B O 1
ATOM 1579 N N . GLY B 1 31 ? -14.188 -15.242 -16.875 1 86.94 31 GLY B N 1
ATOM 1580 C CA . GLY B 1 31 ? -13.922 -16.25 -15.867 1 86.94 31 GLY B CA 1
ATOM 1581 C C . GLY B 1 31 ? -12.695 -15.945 -15.031 1 86.94 31 GLY B C 1
ATOM 1582 O O . GLY B 1 31 ? -12.492 -16.547 -13.977 1 86.94 31 GLY B O 1
ATOM 1583 N N . PHE B 1 32 ? -11.875 -15.047 -15.477 1 90.44 32 PHE B N 1
ATOM 1584 C CA . PHE B 1 32 ? -10.625 -14.797 -14.758 1 90.44 32 PHE B CA 1
ATOM 1585 C C . PHE B 1 32 ? -10.906 -14.289 -13.352 1 90.44 32 PHE B C 1
ATOM 1587 O O . PHE B 1 32 ? -10.148 -14.57 -12.422 1 90.44 32 PHE B O 1
ATOM 1594 N N . TYR B 1 33 ? -12 -13.641 -13.25 1 93.19 33 TYR B N 1
ATOM 1595 C CA . TYR B 1 33 ? -12.367 -12.938 -12.023 1 93.19 33 TYR B CA 1
ATOM 1596 C C . TYR B 1 33 ? -12.641 -13.93 -10.891 1 93.19 33 TYR B C 1
ATOM 1598 O O . TYR B 1 33 ? -12.289 -13.68 -9.742 1 93.19 33 TYR B O 1
ATOM 1606 N N . ASN B 1 34 ? -13.07 -15.117 -11.227 1 93.31 34 ASN B N 1
ATOM 1607 C CA . ASN B 1 34 ? -13.445 -16.125 -10.242 1 93.31 34 ASN B CA 1
ATOM 1608 C C . ASN B 1 34 ? -12.477 -17.297 -10.25 1 93.31 34 ASN B C 1
ATOM 1610 O O . ASN B 1 34 ? -12.617 -18.234 -9.453 1 93.31 34 ASN B O 1
ATOM 1614 N N . LEU B 1 35 ? -11.586 -17.25 -11.148 1 93.94 35 LEU B N 1
ATOM 1615 C CA . LEU B 1 35 ? -10.664 -18.375 -11.297 1 93.94 35 LEU B CA 1
ATOM 1616 C C . LEU B 1 35 ? -9.906 -18.625 -9.992 1 93.94 35 LEU B C 1
ATOM 1618 O O . LEU B 1 35 ? -9.391 -17.688 -9.375 1 93.94 35 LEU B O 1
ATOM 1622 N N . GLU B 1 36 ? -9.906 -19.859 -9.562 1 95.88 36 GLU B N 1
ATOM 1623 C CA . GLU B 1 36 ? -9.164 -20.219 -8.359 1 95.88 36 GLU B CA 1
ATOM 1624 C C . GLU B 1 36 ? -7.664 -20.312 -8.641 1 95.88 36 GLU B C 1
ATOM 1626 O O . GLU B 1 36 ? -7.25 -20.984 -9.594 1 95.88 36 GLU B O 1
ATOM 1631 N N . ILE B 1 37 ? -6.887 -19.656 -7.859 1 94.62 37 ILE B N 1
ATOM 1632 C CA . ILE B 1 37 ? -5.434 -19.719 -7.969 1 94.62 37 ILE B CA 1
ATOM 1633 C C . ILE B 1 37 ? -4.809 -19.781 -6.578 1 94.62 37 ILE B C 1
ATOM 1635 O O . ILE B 1 37 ? -5.438 -19.391 -5.59 1 94.62 37 ILE B O 1
ATOM 1639 N N . THR B 1 38 ? -3.596 -20.328 -6.52 1 95.56 38 THR B N 1
ATOM 1640 C CA . THR B 1 38 ? -2.871 -20.359 -5.258 1 95.56 38 THR B CA 1
ATOM 1641 C C . THR B 1 38 ? -2.234 -19 -4.965 1 95.56 38 THR B C 1
ATOM 1643 O O . THR B 1 38 ? -1.271 -18.609 -5.625 1 95.56 38 THR B O 1
ATOM 1646 N N . SER B 1 39 ? -2.797 -18.359 -4.012 1 96.44 39 SER B N 1
ATOM 1647 C CA . SER B 1 39 ? -2.318 -17.047 -3.566 1 96.44 39 SER B CA 1
ATOM 1648 C C . SER B 1 39 ? -2.861 -16.703 -2.184 1 96.44 39 SER B C 1
ATOM 1650 O O . SER B 1 39 ? -3.352 -17.578 -1.467 1 96.44 39 SER B O 1
ATOM 1652 N N . VAL B 1 40 ? -2.66 -15.43 -1.788 1 96.56 40 VAL B N 1
ATOM 1653 C CA . VAL B 1 40 ? -3.143 -14.984 -0.484 1 96.56 40 VAL B CA 1
ATOM 1654 C C . VAL B 1 40 ? -4.652 -15.188 -0.397 1 96.56 40 VAL B C 1
ATOM 1656 O O . VAL B 1 40 ? -5.176 -15.57 0.652 1 96.56 40 VAL B O 1
ATOM 1659 N N . PHE B 1 41 ? -5.309 -14.898 -1.462 1 97.06 41 PHE B N 1
ATOM 1660 C CA . PHE B 1 41 ? -6.734 -15.141 -1.632 1 97.06 41 PHE B CA 1
ATOM 1661 C C . PHE B 1 41 ? -6.984 -16.141 -2.754 1 97.06 41 PHE B C 1
ATOM 1663 O O . PHE B 1 41 ? -6.16 -16.297 -3.658 1 97.06 41 PHE B O 1
ATOM 1670 N N . PRO B 1 42 ? -8.086 -16.797 -2.707 1 97.06 42 PRO B N 1
ATOM 1671 C CA . PRO B 1 42 ? -8.305 -17.875 -3.674 1 97.06 42 PRO B CA 1
ATOM 1672 C C . PRO B 1 42 ? -8.695 -17.359 -5.059 1 97.06 42 PRO B C 1
ATOM 1674 O O . PRO B 1 42 ? -8.672 -18.109 -6.031 1 97.06 42 PRO B O 1
ATOM 1677 N N . SER B 1 43 ? -9.125 -16.062 -5.137 1 96.75 43 SER B N 1
ATOM 1678 C CA . SER B 1 43 ? -9.516 -15.484 -6.418 1 96.75 43 SER B CA 1
ATOM 1679 C C . SER B 1 43 ? -9.391 -13.961 -6.398 1 96.75 43 SER B C 1
ATOM 1681 O O . SER B 1 43 ? -9.297 -13.352 -5.332 1 96.75 43 SER B O 1
ATOM 1683 N N . ILE B 1 44 ? -9.391 -13.422 -7.621 1 96.56 44 ILE B N 1
ATOM 1684 C CA . ILE B 1 44 ? -9.375 -11.969 -7.766 1 96.56 44 ILE B CA 1
ATOM 1685 C C . ILE B 1 44 ? -10.625 -11.375 -7.121 1 96.56 44 ILE B C 1
ATOM 1687 O O . ILE B 1 44 ? -10.547 -10.383 -6.395 1 96.56 44 ILE B O 1
ATOM 1691 N N . LYS B 1 45 ? -11.719 -12.016 -7.324 1 96.62 45 LYS B N 1
ATOM 1692 C CA . LYS B 1 45 ? -12.977 -11.586 -6.707 1 96.62 45 LYS B CA 1
ATOM 1693 C C . LYS B 1 45 ? -12.844 -11.516 -5.191 1 96.62 45 LYS B C 1
ATOM 1695 O O . LYS B 1 45 ? -13.328 -10.57 -4.566 1 96.62 45 LYS B O 1
ATOM 1700 N N . ALA B 1 46 ? -12.258 -12.5 -4.645 1 97.19 46 ALA B N 1
ATOM 1701 C CA . ALA B 1 46 ? -12.125 -12.547 -3.189 1 97.19 46 ALA B CA 1
ATOM 1702 C C . ALA B 1 46 ? -11.305 -11.367 -2.674 1 97.19 46 ALA B C 1
ATOM 1704 O O . ALA B 1 46 ? -11.586 -10.836 -1.599 1 97.19 46 ALA B O 1
ATOM 1705 N N . VAL B 1 47 ? -10.273 -10.961 -3.412 1 97.5 47 VAL B N 1
ATOM 1706 C CA . VAL B 1 47 ? -9.477 -9.797 -3.035 1 97.5 47 VAL B CA 1
ATOM 1707 C C . VAL B 1 47 ? -10.336 -8.539 -3.09 1 97.5 47 VAL B C 1
ATOM 1709 O O . VAL B 1 47 ? -10.336 -7.742 -2.15 1 97.5 47 VAL B O 1
ATOM 1712 N N . VAL B 1 48 ? -11.039 -8.398 -4.188 1 97.31 48 VAL B N 1
ATOM 1713 C CA . VAL B 1 48 ? -11.875 -7.219 -4.41 1 97.31 48 VAL B CA 1
ATOM 1714 C C . VAL B 1 48 ? -12.93 -7.121 -3.311 1 97.31 48 VAL B C 1
ATOM 1716 O O . VAL B 1 48 ? -13.125 -6.059 -2.717 1 97.31 48 VAL B O 1
ATOM 1719 N N . ASP B 1 49 ? -13.562 -8.242 -3.037 1 97.56 49 ASP B N 1
ATOM 1720 C CA . ASP B 1 49 ? -14.562 -8.273 -1.978 1 97.56 49 ASP B CA 1
ATOM 1721 C C . ASP B 1 49 ? -13.953 -7.91 -0.628 1 97.56 49 ASP B C 1
ATOM 1723 O O . ASP B 1 49 ? -14.562 -7.188 0.163 1 97.56 49 ASP B O 1
ATOM 1727 N N . HIS B 1 50 ? -12.789 -8.383 -0.361 1 97.38 50 HIS B N 1
ATOM 1728 C CA . HIS B 1 50 ? -12.125 -8.109 0.906 1 97.38 50 HIS B CA 1
ATOM 1729 C C . HIS B 1 50 ? -11.852 -6.613 1.067 1 97.38 50 HIS B C 1
ATOM 1731 O O . HI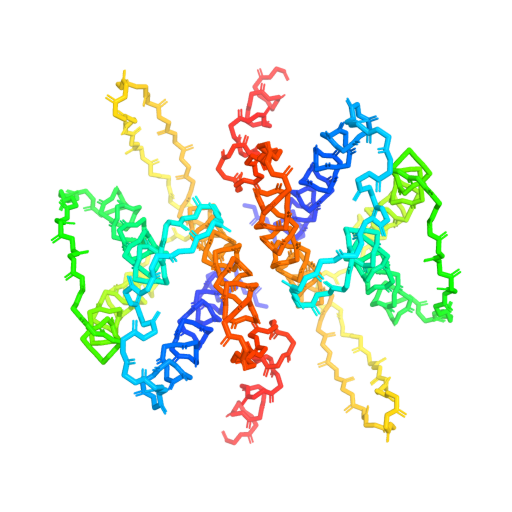S B 1 50 ? -12.086 -6.047 2.137 1 97.38 50 HIS B O 1
ATOM 1737 N N . VAL B 1 51 ? -11.328 -5.973 0.028 1 97.94 51 VAL B N 1
ATOM 1738 C CA . VAL B 1 51 ? -11.031 -4.547 0.095 1 97.94 51 VAL B CA 1
ATOM 1739 C C . VAL B 1 51 ? -12.312 -3.758 0.342 1 97.94 51 VAL B C 1
ATOM 1741 O O . VAL B 1 51 ? -12.344 -2.854 1.179 1 97.94 51 VAL B O 1
ATOM 1744 N N . LEU B 1 52 ? -13.352 -4.102 -0.366 1 97.88 52 LEU B N 1
ATOM 1745 C CA . LEU B 1 52 ? -14.641 -3.441 -0.203 1 97.88 52 LEU B CA 1
ATOM 1746 C C . LEU B 1 52 ? -15.164 -3.611 1.22 1 97.88 52 LEU B C 1
ATOM 1748 O O . LEU B 1 52 ? -15.617 -2.646 1.838 1 97.88 52 LEU B O 1
ATOM 1752 N N . GLU B 1 53 ? -15.094 -4.797 1.707 1 96.81 53 GLU B N 1
ATOM 1753 C CA . GLU B 1 53 ? -15.555 -5.121 3.055 1 96.81 53 GLU B CA 1
ATOM 1754 C C . GLU B 1 53 ? -14.812 -4.301 4.105 1 96.81 53 GLU B C 1
ATOM 1756 O O . GLU B 1 53 ? -15.422 -3.768 5.031 1 96.81 53 GLU B O 1
ATOM 1761 N N . VAL B 1 54 ? -13.586 -4.234 3.957 1 97 54 VAL B N 1
ATOM 1762 C CA . VAL B 1 54 ? -12.766 -3.555 4.957 1 97 54 VAL B CA 1
ATOM 1763 C C . VAL B 1 54 ? -13 -2.049 4.879 1 97 54 VAL B C 1
ATOM 1765 O O . VAL B 1 54 ? -13.078 -1.373 5.91 1 97 54 VAL B O 1
ATOM 1768 N N . ASP B 1 55 ? -13.086 -1.484 3.641 1 97.88 55 ASP B N 1
ATOM 1769 C CA . ASP B 1 55 ? -13.461 -0.079 3.512 1 97.88 55 ASP B CA 1
ATOM 1770 C C . ASP B 1 55 ? -14.773 0.208 4.23 1 97.88 55 ASP B C 1
ATOM 1772 O O . ASP B 1 55 ? -14.875 1.181 4.98 1 97.88 55 ASP B O 1
ATOM 1776 N N . ASP B 1 56 ? -15.719 -0.621 4.035 1 97.56 56 ASP B N 1
ATOM 1777 C CA . ASP B 1 56 ? -17.031 -0.432 4.641 1 97.56 56 ASP B CA 1
ATOM 1778 C C . ASP B 1 56 ? -16.969 -0.595 6.156 1 97.56 56 ASP B C 1
ATOM 1780 O O . ASP B 1 56 ? -17.578 0.175 6.898 1 97.56 56 ASP B O 1
ATOM 1784 N N . LEU B 1 57 ? -16.297 -1.575 6.605 1 96.5 57 LEU B N 1
ATOM 1785 C CA . LEU B 1 57 ? -16.188 -1.861 8.031 1 96.5 57 LEU B CA 1
ATOM 1786 C C . LEU B 1 57 ? -15.625 -0.657 8.781 1 96.5 57 LEU B C 1
ATOM 1788 O O . LEU B 1 57 ? -16.219 -0.199 9.758 1 96.5 57 LEU B O 1
ATOM 1792 N N . TRP B 1 58 ? -14.523 -0.174 8.352 1 97.38 58 TRP B N 1
ATOM 1793 C CA . TRP B 1 58 ? -13.867 0.909 9.078 1 97.38 58 TRP B CA 1
ATOM 1794 C C . TRP B 1 58 ? -14.664 2.207 8.953 1 97.38 58 TRP B C 1
ATOM 1796 O O . TRP B 1 58 ? -14.711 3.004 9.891 1 97.38 58 TRP B O 1
ATOM 1806 N N . PHE B 1 59 ? -15.25 2.434 7.746 1 97.5 59 PHE B N 1
ATOM 1807 C CA . PHE B 1 59 ? -16.125 3.592 7.625 1 97.5 59 PHE B CA 1
ATOM 1808 C C . PHE B 1 59 ? -17.312 3.482 8.586 1 97.5 59 PHE B C 1
ATOM 1810 O O . PHE B 1 59 ? -17.656 4.453 9.258 1 97.5 59 PHE B O 1
ATOM 1817 N N . SER B 1 60 ? -17.875 2.303 8.625 1 96.62 60 SER B N 1
ATOM 1818 C CA . SER B 1 60 ? -18.984 2.053 9.547 1 96.62 60 SER B CA 1
ATOM 1819 C C . SER B 1 60 ? -18.578 2.322 10.992 1 96.62 60 SER B C 1
ATOM 1821 O O . SER B 1 60 ? -19.344 2.906 11.766 1 96.62 60 SER B O 1
ATOM 1823 N N . ARG B 1 61 ? -17.438 1.946 11.398 1 95.88 61 ARG B N 1
ATOM 1824 C CA . ARG B 1 61 ? -16.922 2.213 12.734 1 95.88 61 ARG B CA 1
ATOM 1825 C C . ARG B 1 61 ? -16.781 3.711 12.977 1 95.88 61 ARG B C 1
ATOM 1827 O O . ARG B 1 61 ? -17.047 4.191 14.086 1 95.88 61 ARG B O 1
ATOM 1834 N N . MET B 1 62 ? -16.375 4.441 11.953 1 96.88 62 MET B N 1
ATOM 1835 C CA . MET B 1 62 ? -16.156 5.879 12.086 1 96.88 62 MET B CA 1
ATOM 1836 C C . MET B 1 62 ? -17.484 6.609 12.312 1 96.88 62 MET B C 1
ATOM 1838 O O . MET B 1 62 ? -17.531 7.598 13.047 1 96.88 62 MET B O 1
ATOM 1842 N N . ILE B 1 63 ? -18.516 6.121 11.727 1 96.06 63 ILE B N 1
ATOM 1843 C CA . ILE B 1 63 ? -19.75 6.891 11.789 1 96.06 63 ILE B CA 1
ATOM 1844 C C . ILE B 1 63 ? -20.75 6.176 12.688 1 96.06 63 ILE B C 1
ATOM 1846 O O . ILE B 1 63 ? -21.906 6.598 12.797 1 96.06 63 ILE B O 1
ATOM 1850 N N . GLY B 1 64 ? -20.406 5.016 13.25 1 92.88 64 GLY B N 1
ATOM 1851 C CA . GLY B 1 64 ? -21.219 4.332 14.234 1 92.88 64 GLY B CA 1
ATOM 1852 C C . GLY B 1 64 ? -22.391 3.568 13.633 1 92.88 64 GLY B C 1
ATOM 1853 O O . GLY B 1 64 ? -23.5 3.598 14.164 1 92.88 64 GLY B O 1
ATOM 1854 N N . ARG B 1 65 ? -22.125 2.955 12.492 1 92.56 65 ARG B N 1
ATOM 1855 C CA . ARG B 1 65 ? -23.141 2.098 11.883 1 92.56 65 ARG B CA 1
ATOM 1856 C C . ARG B 1 65 ? -22.656 0.656 11.789 1 92.56 65 ARG B C 1
ATOM 1858 O O . ARG B 1 65 ? -21.484 0.369 12.094 1 92.56 65 ARG B O 1
ATOM 1865 N N . THR B 1 66 ? -23.562 -0.254 11.469 1 89.81 66 THR B N 1
ATOM 1866 C CA . THR B 1 66 ? -23.203 -1.646 11.234 1 89.81 66 THR B CA 1
ATOM 1867 C C . THR B 1 66 ? -22.75 -1.854 9.789 1 89.81 66 THR B C 1
ATOM 1869 O O . THR B 1 66 ? -23.391 -1.355 8.859 1 89.81 66 THR B O 1
ATOM 1872 N N . ALA B 1 67 ? -21.641 -2.496 9.711 1 87.38 67 ALA B N 1
ATOM 1873 C CA . ALA B 1 67 ? -21.156 -2.791 8.375 1 87.38 67 ALA B CA 1
ATOM 1874 C C . ALA B 1 67 ? -22.094 -3.748 7.641 1 87.38 67 ALA B C 1
ATOM 1876 O O . ALA B 1 67 ? -22.734 -4.594 8.266 1 87.38 67 ALA B O 1
ATOM 1877 N N . GLY B 1 68 ? -22.156 -3.605 6.379 1 84.19 68 GLY B N 1
ATOM 1878 C CA . GLY B 1 68 ? -22.984 -4.477 5.551 1 84.19 68 GLY B CA 1
ATOM 1879 C C . GLY B 1 68 ? -22.172 -5.52 4.801 1 84.19 68 GLY B C 1
ATOM 1880 O O . GLY B 1 68 ? -20.969 -5.348 4.602 1 84.19 68 GLY B O 1
ATOM 1881 N N . VAL B 1 69 ? -22.781 -6.641 4.59 1 72.31 69 VAL B N 1
ATOM 1882 C CA . VAL B 1 69 ? -22.125 -7.617 3.727 1 72.31 69 VAL B CA 1
ATOM 1883 C C . VAL B 1 69 ? -22.234 -7.172 2.27 1 72.31 69 VAL B C 1
ATOM 1885 O O . VAL B 1 69 ? -23.328 -6.859 1.785 1 72.31 69 VAL B O 1
ATOM 1888 N N . ILE B 1 70 ? -20.922 -7.066 1.708 1 77.62 70 ILE B N 1
ATOM 1889 C CA . ILE B 1 70 ? -20.953 -6.578 0.334 1 77.62 70 ILE B CA 1
ATOM 1890 C C . ILE B 1 70 ? -20.234 -7.559 -0.585 1 77.62 70 ILE B C 1
ATOM 1892 O O . ILE B 1 70 ? -19.016 -7.664 -0.549 1 77.62 70 ILE B O 1
ATOM 1896 N N . LEU B 1 71 ? -20.984 -8.398 -1.206 1 85.06 71 LEU B N 1
ATOM 1897 C CA . LEU B 1 71 ? -20.375 -9.273 -2.199 1 85.06 71 LEU B CA 1
ATOM 1898 C C . LEU B 1 71 ? -20.594 -8.742 -3.609 1 85.06 71 LEU B C 1
ATOM 1900 O O . LEU B 1 71 ? -21.609 -8.094 -3.875 1 85.06 71 LEU B O 1
ATOM 1904 N N . THR B 1 72 ? -19.547 -8.883 -4.422 1 90.69 72 THR B N 1
ATOM 1905 C CA . THR B 1 72 ? -19.609 -8.445 -5.809 1 90.69 72 THR B CA 1
ATOM 1906 C C . THR B 1 72 ? -19.672 -9.641 -6.758 1 90.69 72 THR B C 1
ATOM 1908 O O . THR B 1 72 ? -19.188 -10.719 -6.422 1 90.69 72 THR B O 1
ATOM 1911 N N . GLU B 1 73 ? -20.266 -9.445 -7.969 1 90.19 73 GLU B N 1
ATOM 1912 C CA . GLU B 1 73 ? -20.375 -10.531 -8.938 1 90.19 73 GLU B CA 1
ATOM 1913 C C . GLU B 1 73 ? -19.5 -10.266 -10.164 1 90.19 73 GLU B C 1
ATOM 1915 O O . GLU B 1 73 ? -19.234 -11.172 -10.953 1 90.19 73 GLU B O 1
ATOM 1920 N N . SER B 1 74 ? -19.203 -9.055 -10.344 1 93.25 74 SER B N 1
ATOM 1921 C CA . SER B 1 74 ? -18.391 -8.641 -11.484 1 93.25 74 SER B CA 1
ATOM 1922 C C . SER B 1 74 ? -17.562 -7.398 -11.164 1 93.25 74 SER B C 1
ATOM 1924 O O . SER B 1 74 ? -17.891 -6.66 -10.227 1 93.25 74 SER B O 1
ATOM 1926 N N . PRO B 1 75 ? -16.531 -7.191 -11.945 1 95.06 75 PRO B N 1
ATOM 1927 C CA . PRO B 1 75 ? -15.766 -5.949 -11.75 1 95.06 75 PRO B CA 1
ATOM 1928 C C . PRO B 1 75 ? -16.641 -4.703 -11.891 1 95.06 75 PRO B C 1
ATOM 1930 O O . PRO B 1 75 ? -16.453 -3.729 -11.156 1 95.06 75 PRO B O 1
ATOM 1933 N N . LYS B 1 76 ? -17.531 -4.754 -12.812 1 94.62 76 LYS B N 1
ATOM 1934 C CA . LYS B 1 76 ? -18.422 -3.617 -13.016 1 94.62 76 LYS B CA 1
ATOM 1935 C C . LYS B 1 76 ? -19.281 -3.367 -11.773 1 94.62 76 LYS B C 1
ATOM 1937 O O . LYS B 1 76 ? -19.406 -2.227 -11.328 1 94.62 76 LYS B O 1
ATOM 1942 N N . GLU B 1 77 ? -19.828 -4.391 -11.273 1 95.06 77 GLU B N 1
ATOM 1943 C CA . GLU B 1 77 ? -20.625 -4.246 -10.062 1 95.06 77 GLU B CA 1
ATOM 1944 C C . GLU B 1 77 ? -19.766 -3.771 -8.891 1 95.06 77 GLU B C 1
ATOM 1946 O O . GLU B 1 77 ? -20.203 -2.943 -8.086 1 95.06 77 GLU B O 1
ATOM 1951 N N . ALA B 1 78 ? -18.609 -4.328 -8.766 1 96.62 78 ALA B N 1
ATOM 1952 C CA . ALA B 1 78 ? -17.688 -3.879 -7.73 1 96.62 78 ALA B CA 1
ATOM 1953 C C . ALA B 1 78 ? -17.406 -2.383 -7.852 1 96.62 78 ALA B C 1
ATOM 1955 O O . ALA B 1 78 ? -17.438 -1.657 -6.855 1 96.62 78 ALA B O 1
ATOM 1956 N N . ARG B 1 79 ? -17.156 -1.975 -9.07 1 96.62 79 ARG B N 1
ATOM 1957 C CA . ARG B 1 79 ? -16.875 -0.565 -9.32 1 96.62 79 ARG B CA 1
ATOM 1958 C C . ARG B 1 79 ? -18.031 0.315 -8.852 1 96.62 79 ARG B C 1
ATOM 1960 O O . ARG B 1 79 ? -17.812 1.357 -8.227 1 96.62 79 ARG B O 1
ATOM 1967 N N . GLU B 1 80 ? -19.203 -0.095 -9.086 1 96.69 80 GLU B N 1
ATOM 1968 C CA . GLU B 1 80 ? -20.391 0.652 -8.672 1 96.69 80 GLU B CA 1
ATOM 1969 C C . GLU B 1 80 ? -20.516 0.708 -7.152 1 96.69 80 GLU B C 1
ATOM 1971 O O . GLU B 1 80 ? -20.812 1.762 -6.586 1 96.69 80 GLU B O 1
ATOM 1976 N N . LYS B 1 81 ? -20.297 -0.379 -6.531 1 97 81 LYS B N 1
ATOM 1977 C CA . LYS B 1 81 ? -20.391 -0.442 -5.074 1 97 81 LYS B CA 1
ATOM 1978 C C . LYS B 1 81 ? -19.297 0.392 -4.414 1 97 81 LYS B C 1
ATOM 1980 O O . LYS B 1 81 ? -19.562 1.114 -3.449 1 97 81 LYS B O 1
ATOM 1985 N N . PHE B 1 82 ? -18.094 0.29 -4.941 1 98.06 82 PHE B N 1
ATOM 1986 C CA . PHE B 1 82 ? -17.016 1.124 -4.438 1 98.06 82 PHE B CA 1
ATOM 1987 C C . PHE B 1 82 ? -17.344 2.602 -4.617 1 98.06 82 PHE B C 1
ATOM 1989 O O . PHE B 1 82 ? -17.078 3.416 -3.73 1 98.06 82 PHE B O 1
ATOM 1996 N N . SER B 1 83 ? -17.844 2.912 -5.809 1 97.75 83 SER B N 1
ATOM 1997 C CA . SER B 1 83 ? -18.141 4.309 -6.113 1 97.75 83 SER B CA 1
ATOM 1998 C C . SER B 1 83 ? -19.094 4.91 -5.082 1 97.75 83 SER B C 1
ATOM 2000 O O . SER B 1 83 ? -18.844 6.004 -4.57 1 97.75 83 SER B O 1
ATOM 2002 N N . VAL B 1 84 ? -20.094 4.215 -4.738 1 97.31 84 VAL B N 1
ATOM 2003 C CA . VAL B 1 84 ? -21.078 4.684 -3.768 1 97.31 84 VAL B CA 1
ATOM 2004 C C . VAL B 1 84 ? -20.422 4.844 -2.398 1 97.31 84 VAL B C 1
ATOM 2006 O O . VAL B 1 84 ? -20.547 5.895 -1.763 1 97.31 84 VAL B O 1
ATOM 2009 N N . LEU B 1 85 ? -19.75 3.846 -1.937 1 97.69 85 LEU B N 1
ATOM 2010 C CA . LEU B 1 85 ? -19.109 3.863 -0.627 1 97.69 85 LEU B CA 1
ATOM 2011 C C . LEU B 1 85 ? -18.062 4.973 -0.546 1 97.69 85 LEU B C 1
ATOM 2013 O O . LEU B 1 85 ? -18.016 5.711 0.44 1 97.69 85 LEU B O 1
ATOM 2017 N N . HIS B 1 86 ? -17.219 5.105 -1.602 1 98.5 86 HIS B N 1
ATOM 2018 C CA . HIS B 1 86 ? -16.125 6.086 -1.601 1 98.5 86 HIS B CA 1
ATOM 2019 C C . HIS B 1 86 ? -16.672 7.508 -1.646 1 98.5 86 HIS B C 1
ATOM 2021 O O . HIS B 1 86 ? -16.078 8.43 -1.091 1 98.5 86 HIS B O 1
ATOM 2027 N N . GLU B 1 87 ? -17.828 7.68 -2.312 1 98.25 87 GLU B N 1
ATOM 2028 C CA . GLU B 1 87 ? -18.484 8.984 -2.279 1 98.25 87 GLU B CA 1
ATOM 2029 C C . GLU B 1 87 ? -18.922 9.336 -0.865 1 98.25 87 GLU B C 1
ATOM 2031 O O . GLU B 1 87 ? -18.781 10.484 -0.43 1 98.25 87 GLU B O 1
ATOM 2036 N N . GLU B 1 88 ? -19.484 8.367 -0.185 1 97.88 88 GLU B N 1
ATOM 2037 C CA . GLU B 1 88 ? -19.906 8.594 1.194 1 97.88 88 GLU B CA 1
ATOM 2038 C C . GLU B 1 88 ? -18.719 8.93 2.092 1 97.88 88 GLU B C 1
ATOM 2040 O O . GLU B 1 88 ? -18.812 9.836 2.918 1 97.88 88 GLU B O 1
ATOM 2045 N N . ILE B 1 89 ? -17.656 8.211 1.957 1 98.44 89 ILE B N 1
ATOM 2046 C CA . ILE B 1 89 ? -16.469 8.438 2.775 1 98.44 89 ILE B CA 1
ATOM 2047 C C . ILE B 1 89 ? -15.898 9.82 2.467 1 98.44 89 ILE B C 1
ATOM 2049 O O . ILE B 1 89 ? -15.508 10.555 3.379 1 98.44 89 ILE B O 1
ATOM 2053 N N . THR B 1 90 ? -15.859 10.148 1.167 1 98.44 90 THR B N 1
ATOM 2054 C CA . THR B 1 90 ? -15.352 11.453 0.753 1 98.44 90 THR B CA 1
ATOM 2055 C C . THR B 1 90 ? -16.188 12.578 1.377 1 98.44 90 THR B C 1
ATOM 2057 O O . THR B 1 90 ? -15.625 13.547 1.897 1 98.44 90 THR B O 1
ATOM 2060 N N . ALA B 1 91 ? -17.484 12.445 1.36 1 98.12 91 ALA B N 1
ATOM 2061 C CA . ALA B 1 91 ? -18.375 13.438 1.96 1 98.12 91 ALA B CA 1
ATOM 2062 C C . ALA B 1 91 ? -18.141 13.555 3.461 1 98.12 91 ALA B C 1
ATOM 2064 O O . ALA B 1 91 ? -18.109 14.664 4.008 1 98.12 91 ALA B O 1
ATOM 2065 N N . TYR B 1 92 ? -17.984 12.438 4.109 1 97.94 92 TYR B N 1
ATOM 2066 C CA . TYR B 1 92 ? -17.703 12.414 5.539 1 97.94 92 TYR B CA 1
ATOM 2067 C C . TYR B 1 92 ? -16.406 13.156 5.852 1 97.94 92 TYR B C 1
ATOM 2069 O O . TYR B 1 92 ? -16.344 13.938 6.801 1 97.94 92 TYR B O 1
ATOM 2077 N N . LEU B 1 93 ? -15.336 12.953 5.012 1 97.56 93 LEU B N 1
ATOM 2078 C CA . LEU B 1 93 ? -14.023 13.531 5.258 1 97.56 93 LEU B CA 1
ATOM 2079 C C . LEU B 1 93 ? -14.055 15.047 5.07 1 97.56 93 LEU B C 1
ATOM 2081 O O . LEU B 1 93 ? -13.203 15.758 5.609 1 97.56 93 LEU B O 1
ATOM 2085 N N . ASN B 1 94 ? -15.008 15.523 4.301 1 95.56 94 ASN B N 1
ATOM 2086 C CA . ASN B 1 94 ? -15.156 16.969 4.094 1 95.56 94 ASN B CA 1
ATOM 2087 C C . ASN B 1 94 ? -15.711 17.656 5.332 1 95.56 94 ASN B C 1
ATOM 2089 O O . ASN B 1 94 ? -15.641 18.875 5.449 1 95.56 94 ASN B O 1
ATOM 2093 N N . SER B 1 95 ? -16.203 16.891 6.293 1 94.12 95 SER B N 1
ATOM 2094 C CA . SER B 1 95 ? -16.938 17.531 7.383 1 94.12 95 SER B CA 1
ATOM 2095 C C . SER B 1 95 ? -16.375 17.125 8.742 1 94.12 95 SER B C 1
ATOM 2097 O O . SER B 1 95 ? -16.797 17.641 9.773 1 94.12 95 SER B O 1
ATOM 2099 N N . VAL B 1 96 ? -15.477 16.234 8.727 1 95.62 96 VAL B N 1
ATOM 2100 C CA . VAL B 1 96 ? -15.008 15.688 10 1 95.62 96 VAL B CA 1
ATOM 2101 C C . VAL B 1 96 ? -13.633 16.25 10.336 1 95.62 96 VAL B C 1
ATOM 2103 O O . VAL B 1 96 ? -12.852 16.578 9.438 1 95.62 96 VAL B O 1
ATOM 2106 N N . ASP B 1 97 ? -13.352 16.469 11.617 1 95.31 97 ASP B N 1
ATOM 2107 C CA . ASP B 1 97 ? -12 16.75 12.102 1 95.31 97 ASP B CA 1
ATOM 2108 C C . ASP B 1 97 ? -11.102 15.523 11.984 1 95.31 97 ASP B C 1
ATOM 2110 O O . ASP B 1 97 ? -11.375 14.484 12.586 1 95.31 97 ASP B O 1
ATOM 2114 N N . PRO B 1 98 ? -10.023 15.633 11.219 1 94.62 98 PRO B N 1
ATOM 2115 C CA . PRO B 1 98 ? -9.133 14.477 11.055 1 94.62 98 PRO B CA 1
ATOM 2116 C C . PRO B 1 98 ? -8.594 13.945 12.375 1 94.62 98 PRO B C 1
ATOM 2118 O O . PRO B 1 98 ? -8.156 12.797 12.453 1 94.62 98 PRO B O 1
ATOM 2121 N N . LEU B 1 99 ? -8.609 14.742 13.383 1 94.44 99 LEU B N 1
ATOM 2122 C CA . LEU B 1 99 ? -8.047 14.344 14.672 1 94.44 99 LEU B CA 1
ATOM 2123 C C . LEU B 1 99 ? -9.125 13.781 15.586 1 94.44 99 LEU B C 1
ATOM 2125 O O . LEU B 1 99 ? -8.836 13.367 16.719 1 94.44 99 LEU B O 1
ATOM 2129 N N . GLU B 1 100 ? -10.344 13.727 15.102 1 95.94 100 GLU B N 1
ATOM 2130 C CA . GLU B 1 100 ? -11.406 13.117 15.891 1 95.94 100 GLU B CA 1
ATOM 2131 C C . GLU B 1 100 ? -11.078 11.664 16.219 1 95.94 100 GLU B C 1
ATOM 2133 O O . GLU B 1 100 ? -10.633 10.906 15.359 1 95.94 100 GLU B O 1
ATOM 2138 N N . ASN B 1 101 ? -11.281 11.32 17.469 1 96.56 101 ASN B N 1
ATOM 2139 C CA . ASN B 1 101 ? -11.008 9.961 17.922 1 96.56 101 ASN B CA 1
ATOM 2140 C C . ASN B 1 101 ? -12.234 9.055 17.766 1 96.56 101 ASN B C 1
ATOM 2142 O O . ASN B 1 101 ? -13.336 9.422 18.172 1 96.56 101 ASN B O 1
ATOM 2146 N N . ILE B 1 102 ? -11.984 7.93 17.172 1 97.12 102 ILE B N 1
ATOM 2147 C CA . ILE B 1 102 ? -13.008 6.914 16.969 1 97.12 102 ILE B CA 1
ATOM 2148 C C . ILE B 1 102 ? -12.766 5.727 17.891 1 97.12 102 ILE B C 1
ATOM 2150 O O . ILE B 1 102 ? -11.68 5.133 17.875 1 97.12 102 ILE B O 1
ATOM 2154 N N . THR B 1 103 ? -13.727 5.406 18.688 1 96.81 103 THR B N 1
ATOM 2155 C CA . THR B 1 103 ? -13.672 4.215 19.547 1 96.81 103 THR B CA 1
ATOM 2156 C C . THR B 1 103 ? -14.43 3.061 18.891 1 96.81 103 THR B C 1
ATOM 2158 O O . THR B 1 103 ? -15.562 3.234 18.422 1 96.81 103 THR B O 1
ATOM 2161 N N . TYR B 1 104 ? -13.781 1.924 18.812 1 95.5 104 TYR B N 1
ATOM 2162 C CA . TYR B 1 104 ? -14.422 0.761 18.219 1 95.5 104 TYR B CA 1
ATOM 2163 C C . TYR B 1 104 ? -13.977 -0.525 18.906 1 95.5 104 TYR B C 1
ATOM 2165 O O . TYR B 1 104 ? -13 -0.53 19.656 1 95.5 104 TYR B O 1
ATOM 2173 N N . LYS B 1 105 ? -14.742 -1.605 18.656 1 92.38 105 LYS B N 1
ATOM 2174 C CA . LYS B 1 105 ? -14.453 -2.924 19.203 1 92.38 105 LYS B CA 1
ATOM 2175 C C . LYS B 1 105 ? -14.156 -3.934 18.109 1 92.38 105 LYS B C 1
ATOM 2177 O O . LYS B 1 105 ? -14.797 -3.922 17.062 1 92.38 105 LYS B O 1
ATOM 2182 N N . THR B 1 106 ? -13.117 -4.754 18.422 1 90.38 106 THR B N 1
ATOM 2183 C CA . THR B 1 106 ? -12.852 -5.855 17.516 1 90.38 106 THR B CA 1
ATOM 2184 C C . THR B 1 106 ? -13.875 -6.973 17.703 1 90.38 106 THR B C 1
ATOM 2186 O O . THR B 1 106 ? -14.703 -6.922 18.609 1 90.38 106 THR B O 1
ATOM 2189 N N . SER B 1 107 ? -13.836 -7.883 16.719 1 85.06 107 SER B N 1
ATOM 2190 C CA . SER B 1 107 ? -14.75 -9.016 16.828 1 85.06 107 SER B CA 1
ATOM 2191 C C . SER B 1 107 ? -14.516 -9.805 18.109 1 85.06 107 SER B C 1
ATOM 2193 O O . SER B 1 107 ? -15.414 -10.5 18.594 1 85.06 107 SER B O 1
ATOM 2195 N N . GLN B 1 108 ? -13.352 -9.641 18.766 1 89.94 108 GLN B N 1
ATOM 2196 C CA . GLN B 1 108 ? -13.016 -10.328 20 1 89.94 108 GLN B CA 1
ATOM 2197 C C . GLN B 1 108 ? -13.43 -9.508 21.219 1 89.94 108 GLN B C 1
ATOM 2199 O O . GLN B 1 108 ? -13.203 -9.922 22.359 1 89.94 108 GLN B O 1
ATOM 2204 N N . GLY B 1 109 ? -13.922 -8.375 20.969 1 89.88 109 GLY B N 1
ATOM 2205 C CA . GLY B 1 109 ? -14.445 -7.574 22.062 1 89.88 109 GLY B CA 1
ATOM 2206 C C . GLY B 1 109 ? -13.43 -6.602 22.625 1 89.88 109 GLY B C 1
ATOM 2207 O O . GLY B 1 109 ? -13.688 -5.941 23.641 1 89.88 109 GLY B O 1
ATOM 2208 N N . GLU B 1 110 ? -12.297 -6.523 22.031 1 92.75 110 GLU B N 1
ATOM 2209 C CA . GLU B 1 110 ? -11.281 -5.586 22.484 1 92.75 110 GLU B CA 1
ATOM 2210 C C . GLU B 1 110 ? -11.562 -4.172 21.984 1 92.75 110 GLU B C 1
ATOM 2212 O O . GLU B 1 110 ? -11.906 -3.979 20.812 1 92.75 110 GLU B O 1
ATOM 2217 N N . THR B 1 111 ? -11.398 -3.23 22.844 1 94.44 111 THR B N 1
ATOM 2218 C CA . THR B 1 111 ? -11.68 -1.837 22.516 1 94.44 111 THR B CA 1
ATOM 2219 C C . THR B 1 111 ? -10.398 -1.103 22.141 1 94.44 111 THR B C 1
ATOM 2221 O O . THR B 1 111 ? -9.383 -1.208 22.828 1 94.44 111 THR B O 1
ATOM 2224 N N . PHE B 1 112 ? -10.492 -0.379 21.031 1 95.25 112 PHE B N 1
ATOM 2225 C CA . PHE B 1 112 ? -9.391 0.452 20.562 1 95.25 112 PHE B CA 1
ATOM 2226 C C . PHE B 1 112 ? -9.875 1.856 20.219 1 95.25 112 PHE B C 1
ATOM 2228 O O . PHE B 1 112 ? -11.078 2.09 20.094 1 95.25 112 PHE B O 1
ATOM 2235 N N . GLN B 1 113 ? -8.953 2.766 20.172 1 96.19 113 GLN B N 1
ATOM 2236 C CA . GLN B 1 113 ? -9.219 4.137 19.75 1 96.19 113 GLN B CA 1
ATOM 2237 C C . GLN B 1 113 ? -8.172 4.609 18.75 1 96.19 113 GLN B C 1
ATOM 2239 O O . GLN B 1 113 ? -6.973 4.418 18.953 1 96.19 113 GLN B O 1
ATOM 2244 N N . ASN B 1 114 ? -8.648 5.172 17.719 1 96.44 114 ASN B N 1
ATOM 2245 C CA . ASN B 1 114 ? -7.789 5.777 16.703 1 96.44 114 ASN B CA 1
ATOM 2246 C C . ASN B 1 114 ? -8.422 7.039 16.109 1 96.44 114 ASN B C 1
ATOM 2248 O O . ASN B 1 114 ? -9.648 7.176 16.109 1 96.44 114 ASN B O 1
ATOM 2252 N N . SER B 1 115 ? -7.582 7.973 15.688 1 96.31 115 SER B N 1
ATOM 2253 C CA . SER B 1 115 ? -8.102 9.164 15.016 1 96.31 115 SER B CA 1
ATOM 2254 C C . SER B 1 115 ? -8.594 8.844 13.609 1 96.31 115 SER B C 1
ATOM 2256 O O . SER B 1 115 ? -8.219 7.816 13.039 1 96.31 115 SER B O 1
ATOM 2258 N N . VAL B 1 116 ? -9.438 9.68 13.047 1 97.12 116 VAL B N 1
ATOM 2259 C CA . VAL B 1 116 ? -9.914 9.547 11.68 1 97.12 116 VAL B CA 1
ATOM 2260 C C . VAL B 1 116 ? -8.727 9.508 10.719 1 97.12 116 VAL B C 1
ATOM 2262 O O . VAL B 1 116 ? -8.695 8.695 9.789 1 97.12 116 VAL B O 1
ATOM 2265 N N . GLU B 1 117 ? -7.746 10.336 10.938 1 96.31 117 GLU B N 1
ATOM 2266 C CA . GLU B 1 117 ? -6.555 10.367 10.094 1 96.31 117 GLU B CA 1
ATOM 2267 C C . GLU B 1 117 ? -5.848 9.016 10.094 1 96.31 117 GLU B C 1
ATOM 2269 O O . GLU B 1 117 ? -5.434 8.523 9.039 1 96.31 117 GLU B O 1
ATOM 2274 N N . GLU B 1 118 ? -5.742 8.422 11.242 1 96.44 118 GLU B N 1
ATOM 2275 C CA . GLU B 1 118 ? -5.102 7.113 11.352 1 96.44 118 GLU B CA 1
ATOM 2276 C C . GLU B 1 118 ? -5.895 6.047 10.602 1 96.44 118 GLU B C 1
ATOM 2278 O O . GLU B 1 118 ? -5.312 5.215 9.898 1 96.44 118 GLU B O 1
ATOM 2283 N N . LEU B 1 119 ? -7.133 6.082 10.75 1 97.94 119 LEU B N 1
ATOM 2284 C CA . LEU B 1 119 ? -7.98 5.055 10.156 1 97.94 119 LEU B CA 1
ATOM 2285 C C . LEU B 1 119 ? -8.016 5.191 8.633 1 97.94 119 LEU B C 1
ATOM 2287 O O . LEU B 1 119 ? -8.016 4.188 7.918 1 97.94 119 LEU B O 1
ATOM 2291 N N . ILE B 1 120 ? -8.031 6.43 8.141 1 98.06 120 ILE B N 1
ATOM 2292 C CA . ILE B 1 120 ? -8.008 6.637 6.699 1 98.06 120 ILE B CA 1
ATOM 2293 C C . ILE B 1 120 ? -6.656 6.207 6.141 1 98.06 120 ILE B C 1
ATOM 2295 O O . ILE B 1 120 ? -6.59 5.57 5.086 1 98.06 120 ILE B O 1
ATOM 2299 N N . THR B 1 121 ? -5.57 6.535 6.816 1 97.94 121 THR B N 1
ATOM 2300 C CA . THR B 1 121 ? -4.246 6.074 6.418 1 97.94 121 THR B CA 1
ATOM 2301 C C . THR B 1 121 ? -4.203 4.551 6.348 1 97.94 121 THR B C 1
ATOM 2303 O O . THR B 1 121 ? -3.635 3.98 5.414 1 97.94 121 THR B O 1
ATOM 2306 N N . HIS B 1 122 ? -4.844 3.898 7.281 1 98.19 122 HIS B N 1
ATOM 2307 C CA . HIS B 1 122 ? -4.93 2.441 7.293 1 98.19 122 HIS B CA 1
ATOM 2308 C C . HIS B 1 122 ? -5.688 1.926 6.074 1 98.19 122 HIS B C 1
ATOM 2310 O O . HIS B 1 122 ? -5.234 0.999 5.402 1 98.19 122 HIS B O 1
ATOM 2316 N N . LEU B 1 123 ? -6.824 2.529 5.766 1 98.38 123 LEU B N 1
ATOM 2317 C CA . LEU B 1 123 ? -7.625 2.104 4.621 1 98.38 123 LEU B CA 1
ATOM 2318 C C . LEU B 1 123 ? -6.82 2.199 3.33 1 98.38 123 LEU B C 1
ATOM 2320 O O . LEU B 1 123 ? -6.848 1.282 2.506 1 98.38 123 LEU B O 1
ATOM 2324 N N . VAL B 1 124 ? -6.141 3.291 3.17 1 98.56 124 VAL B N 1
ATOM 2325 C CA . VAL B 1 124 ? -5.391 3.539 1.943 1 98.56 124 VAL B CA 1
ATOM 2326 C C . VAL B 1 124 ? -4.266 2.516 1.812 1 98.56 124 VAL B C 1
ATOM 2328 O O . VAL B 1 124 ? -4.102 1.893 0.761 1 98.56 124 VAL B O 1
ATOM 2331 N N . ASN B 1 125 ? -3.506 2.271 2.861 1 98.5 125 ASN B N 1
ATOM 2332 C CA . ASN B 1 125 ? -2.416 1.305 2.814 1 98.5 125 ASN B CA 1
ATOM 2333 C C . ASN B 1 125 ? -2.936 -0.119 2.637 1 98.5 125 ASN B C 1
ATOM 2335 O O . ASN B 1 125 ? -2.34 -0.914 1.907 1 98.5 125 ASN B O 1
ATOM 2339 N N . HIS B 1 126 ? -4.027 -0.432 3.312 1 98.69 126 HIS B N 1
ATOM 2340 C CA . HIS B 1 126 ? -4.66 -1.734 3.143 1 98.69 126 HIS B CA 1
ATOM 2341 C C . HIS B 1 126 ? -5.055 -1.97 1.688 1 98.69 126 HIS B C 1
ATOM 2343 O O . HIS B 1 126 ? -4.773 -3.031 1.128 1 98.69 126 HIS B O 1
ATOM 2349 N N . GLY B 1 127 ? -5.727 -0.965 1.122 1 98.44 127 GLY B N 1
ATOM 2350 C CA . GLY B 1 127 ? -6.078 -1.049 -0.286 1 98.44 127 GLY B CA 1
ATOM 2351 C C . GLY B 1 127 ? -4.875 -1.233 -1.19 1 98.44 127 GLY B C 1
ATOM 2352 O O . GLY B 1 127 ? -4.902 -2.055 -2.111 1 98.44 127 GLY B O 1
ATOM 2353 N N . THR B 1 128 ? -3.814 -0.465 -0.96 1 98.44 128 THR B N 1
ATOM 2354 C CA . THR B 1 128 ? -2.586 -0.555 -1.743 1 98.44 128 THR B CA 1
ATOM 2355 C C . THR B 1 128 ? -1.984 -1.954 -1.647 1 98.44 128 THR B C 1
ATOM 2357 O O . THR B 1 128 ? -1.592 -2.537 -2.66 1 98.44 128 THR B O 1
ATOM 2360 N N . TYR B 1 129 ? -1.961 -2.506 -0.432 1 98.31 129 TYR B N 1
ATOM 2361 C CA . TYR B 1 129 ? -1.444 -3.85 -0.196 1 98.31 129 TYR B CA 1
ATOM 2362 C C . TYR B 1 129 ? -2.195 -4.879 -1.032 1 98.31 129 TYR B C 1
ATOM 2364 O O . TYR B 1 129 ? -1.582 -5.707 -1.708 1 98.31 129 TYR B O 1
ATOM 2372 N N . HIS B 1 130 ? -3.42 -4.805 -1.016 1 98.19 130 HIS B N 1
ATOM 2373 C CA . HIS B 1 130 ? -4.227 -5.812 -1.693 1 98.19 130 HIS B CA 1
ATOM 2374 C C . HIS B 1 130 ? -4.273 -5.559 -3.197 1 98.19 130 HIS B C 1
ATOM 2376 O O . HIS B 1 130 ? -4.43 -6.496 -3.982 1 98.19 130 HIS B O 1
ATOM 2382 N N . ARG B 1 131 ? -4.074 -4.32 -3.643 1 98.06 131 ARG B N 1
ATOM 2383 C CA . ARG B 1 131 ? -3.832 -4.105 -5.066 1 98.06 131 ARG B CA 1
ATOM 2384 C C . ARG B 1 131 ? -2.543 -4.789 -5.512 1 98.06 131 ARG B C 1
ATOM 2386 O O . ARG B 1 131 ? -2.439 -5.254 -6.648 1 98.06 131 ARG B O 1
ATOM 2393 N N . GLY B 1 132 ? -1.571 -4.836 -4.621 1 97.62 132 GLY B N 1
ATOM 2394 C CA . GLY B 1 132 ? -0.376 -5.621 -4.883 1 97.62 132 GLY B CA 1
ATOM 2395 C C . GLY B 1 132 ? -0.662 -7.102 -5.059 1 97.62 132 GLY B C 1
ATOM 2396 O O . GLY B 1 132 ? -0.12 -7.742 -5.961 1 97.62 132 GLY B O 1
ATOM 2397 N N . ASN B 1 133 ? -1.503 -7.629 -4.148 1 97.56 133 ASN B N 1
ATOM 2398 C CA . ASN B 1 133 ? -1.926 -9.016 -4.32 1 97.56 133 ASN B CA 1
ATOM 2399 C C . ASN B 1 133 ? -2.562 -9.242 -5.688 1 97.56 133 ASN B C 1
ATOM 2401 O O . ASN B 1 133 ? -2.225 -10.203 -6.383 1 97.56 133 ASN B O 1
ATOM 2405 N N . LEU B 1 134 ? -3.426 -8.359 -6.004 1 97 134 LEU B N 1
ATOM 2406 C CA . LEU B 1 134 ? -4.191 -8.477 -7.242 1 97 134 LEU B CA 1
ATOM 2407 C C . LEU B 1 134 ? -3.264 -8.508 -8.453 1 97 134 LEU B C 1
ATOM 2409 O O . LEU B 1 134 ? -3.449 -9.32 -9.359 1 97 134 LEU B O 1
ATOM 2413 N N . SER B 1 1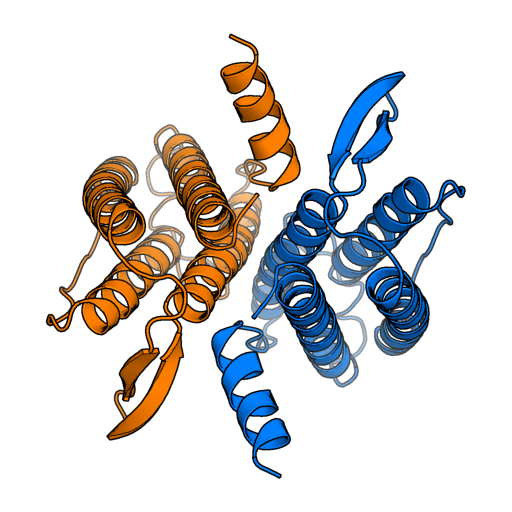35 ? -2.322 -7.648 -8.516 1 97.12 135 SER B N 1
ATOM 2414 C CA . SER B 1 135 ? -1.406 -7.578 -9.648 1 97.12 135 SER B CA 1
ATOM 2415 C C . SER B 1 135 ? -0.624 -8.875 -9.812 1 97.12 135 SER B C 1
ATOM 2417 O O . SER B 1 135 ? -0.423 -9.352 -10.93 1 97.12 135 SER B O 1
ATOM 2419 N N . ALA B 1 136 ? -0.182 -9.438 -8.695 1 97.12 136 ALA B N 1
ATOM 2420 C CA . ALA B 1 136 ? 0.526 -10.711 -8.75 1 97.12 136 ALA B CA 1
ATOM 2421 C C . ALA B 1 136 ? -0.382 -11.82 -9.266 1 97.12 136 ALA B C 1
ATOM 2423 O O . ALA B 1 136 ? 0.037 -12.641 -10.086 1 97.12 136 ALA B O 1
ATOM 2424 N N . MET B 1 137 ? -1.58 -11.828 -8.781 1 96.5 137 MET B N 1
ATOM 2425 C CA . MET B 1 137 ? -2.549 -12.844 -9.188 1 96.5 137 MET B CA 1
ATOM 2426 C C . MET B 1 137 ? -2.879 -12.719 -10.672 1 96.5 137 MET B C 1
ATOM 2428 O O . MET B 1 137 ? -3.025 -13.727 -11.367 1 96.5 137 MET B O 1
ATOM 2432 N N . LEU B 1 138 ? -3.008 -11.516 -11.141 1 95.75 138 LEU B N 1
ATOM 2433 C CA . LEU B 1 138 ? -3.238 -11.281 -12.562 1 95.75 138 LEU B CA 1
ATOM 2434 C C . LEU B 1 138 ? -2.078 -11.812 -13.398 1 95.75 138 LEU B C 1
ATOM 2436 O O . LEU B 1 138 ? -2.295 -12.5 -14.398 1 95.75 138 LEU B O 1
ATOM 2440 N N . ARG B 1 139 ? -0.917 -11.578 -12.969 1 95.69 139 ARG B N 1
ATOM 2441 C CA . ARG B 1 139 ? 0.259 -12.055 -13.688 1 95.69 139 ARG B CA 1
ATOM 2442 C C . ARG B 1 139 ? 0.302 -13.578 -13.727 1 95.69 139 ARG B C 1
ATOM 2444 O O . ARG B 1 139 ? 0.684 -14.172 -14.734 1 95.69 139 ARG B O 1
ATOM 2451 N N . GLN B 1 140 ? -0.087 -14.156 -12.641 1 93.88 140 GLN B N 1
ATOM 2452 C CA . GLN B 1 140 ? -0.17 -15.609 -12.586 1 93.88 140 GLN B CA 1
ATOM 2453 C C . GLN B 1 140 ? -1.097 -16.141 -13.68 1 93.88 140 GLN B C 1
ATOM 2455 O O . GLN B 1 140 ? -0.918 -17.266 -14.156 1 93.88 140 GLN B O 1
ATOM 2460 N N . GLN B 1 141 ? -1.987 -15.328 -14.047 1 93.19 141 GLN B N 1
ATOM 2461 C CA . GLN B 1 141 ? -2.969 -15.734 -15.047 1 93.19 141 GLN B CA 1
ATOM 2462 C C . GLN B 1 141 ? -2.59 -15.219 -16.422 1 93.19 141 GLN B C 1
ATOM 2464 O O . GLN B 1 141 ? -3.379 -15.312 -17.375 1 93.19 141 GLN B O 1
ATOM 2469 N N . GLY B 1 142 ? -1.452 -14.586 -16.531 1 92.81 142 GLY B N 1
ATOM 2470 C CA . GLY B 1 142 ? -0.965 -14.109 -17.812 1 92.81 142 GLY B CA 1
ATOM 2471 C C . GLY B 1 142 ? -1.523 -12.75 -18.203 1 92.81 142 GLY B C 1
ATOM 2472 O O . GLY B 1 142 ? -1.442 -12.344 -19.359 1 92.81 142 GLY B O 1
ATOM 2473 N N . ILE B 1 143 ? -2.15 -12.102 -17.281 1 92.44 143 ILE B N 1
ATOM 2474 C CA . ILE B 1 143 ? -2.754 -10.797 -17.516 1 92.44 143 ILE B CA 1
ATOM 2475 C C . ILE B 1 143 ? -1.871 -9.703 -16.922 1 92.44 143 ILE B C 1
ATOM 2477 O O . ILE B 1 143 ? -1.464 -9.797 -15.758 1 92.44 143 ILE B O 1
ATOM 2481 N N . PRO B 1 144 ? -1.532 -8.695 -17.688 1 91.12 144 PRO B N 1
ATOM 2482 C CA . PRO B 1 144 ? -0.754 -7.598 -17.109 1 91.12 144 PRO B CA 1
ATOM 2483 C C . PRO B 1 144 ? -1.532 -6.816 -16.047 1 91.12 144 PRO B C 1
ATOM 2485 O O . PRO B 1 144 ? -2.76 -6.719 -16.125 1 91.12 144 PRO B O 1
ATOM 2488 N N . GLY B 1 145 ? -0.767 -6.379 -15.133 1 87.75 145 GLY B N 1
ATOM 2489 C CA . GLY B 1 145 ? -1.391 -5.508 -14.148 1 87.75 145 GLY B CA 1
ATOM 2490 C C . GLY B 1 145 ? -1.479 -4.062 -14.594 1 87.75 145 GLY B C 1
ATOM 2491 O O . GLY B 1 145 ? -1.313 -3.766 -15.781 1 87.75 145 GLY B O 1
ATOM 2492 N N . GLY B 1 146 ? -1.899 -3.188 -13.82 1 84.25 146 GLY B N 1
ATOM 2493 C CA . GLY B 1 146 ? -1.896 -1.742 -13.992 1 84.25 146 GLY B CA 1
ATOM 2494 C C . GLY B 1 146 ? -1.339 -1.004 -12.789 1 84.25 146 GLY B C 1
ATOM 2495 O O . GLY B 1 146 ? -1.737 -1.269 -11.648 1 84.25 146 GLY B O 1
ATOM 2496 N N . SER B 1 147 ? -0.403 -0.181 -13.078 1 88.12 147 SER B N 1
ATOM 2497 C CA . SER B 1 147 ? 0.254 0.521 -11.977 1 88.12 147 SER B CA 1
ATOM 2498 C C . SER B 1 147 ? -0.691 1.516 -11.312 1 88.12 147 SER B C 1
ATOM 2500 O O . SER B 1 147 ? -1.43 2.23 -12 1 88.12 147 SER B O 1
ATOM 2502 N N . THR B 1 148 ? -0.752 1.49 -10.047 1 95.38 148 THR B N 1
ATOM 2503 C CA . THR B 1 148 ? -1.523 2.443 -9.25 1 95.38 148 THR B CA 1
ATOM 2504 C C . THR B 1 148 ? -0.623 3.186 -8.273 1 95.38 148 THR B C 1
ATOM 2506 O O . THR B 1 148 ? -1.069 3.588 -7.195 1 95.38 148 THR B O 1
ATOM 2509 N N . ASP B 1 149 ? 0.616 3.334 -8.695 1 96.75 149 ASP B N 1
ATOM 2510 C CA . ASP B 1 149 ? 1.574 4.031 -7.84 1 96.75 149 ASP B CA 1
ATOM 2511 C C . ASP B 1 149 ? 1.121 5.461 -7.559 1 96.75 149 ASP B C 1
ATOM 2513 O O . ASP B 1 149 ? 0.627 6.148 -8.453 1 96.75 149 ASP B O 1
ATOM 2517 N N . TYR B 1 150 ? 1.349 5.922 -6.375 1 97.88 150 TYR B N 1
ATOM 2518 C CA . TYR B 1 150 ? 0.922 7.238 -5.91 1 97.88 150 TYR B CA 1
ATOM 2519 C C . TYR B 1 150 ? 1.493 8.344 -6.797 1 97.88 150 TYR B C 1
ATOM 2521 O O . TYR B 1 150 ? 0.837 9.359 -7.035 1 97.88 150 TYR B O 1
ATOM 2529 N N . ILE B 1 151 ? 2.678 8.164 -7.352 1 96.88 151 ILE B N 1
ATOM 2530 C CA . ILE B 1 151 ? 3.348 9.188 -8.148 1 96.88 151 ILE B CA 1
ATOM 2531 C C . ILE B 1 151 ? 2.535 9.469 -9.414 1 96.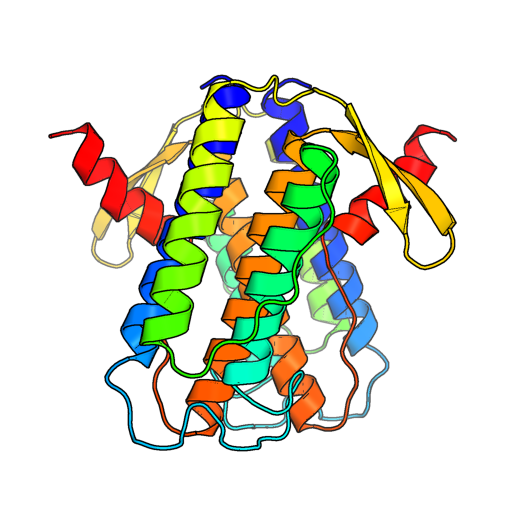88 151 ILE B C 1
ATOM 2533 O O . ILE B 1 151 ? 2.492 10.609 -9.883 1 96.88 151 ILE B O 1
ATOM 2537 N N . TYR B 1 152 ? 1.925 8.492 -9.961 1 96.06 152 TYR B N 1
ATOM 2538 C CA . TYR B 1 152 ? 1.112 8.688 -11.148 1 96.06 152 TYR B CA 1
ATOM 2539 C C . TYR B 1 152 ? -0.169 9.445 -10.82 1 96.06 152 TYR B C 1
ATOM 2541 O O . TYR B 1 152 ? -0.653 10.242 -11.625 1 96.06 152 TYR B O 1
ATOM 2549 N N . PHE B 1 153 ? -0.729 9.188 -9.711 1 97.31 153 PHE B N 1
ATOM 2550 C CA . PHE B 1 153 ? -1.871 9.953 -9.227 1 97.31 153 PHE B CA 1
ATOM 2551 C C . PHE B 1 153 ? -1.532 11.438 -9.133 1 97.31 153 PHE B C 1
ATOM 2553 O O . PHE B 1 153 ? -2.305 12.281 -9.586 1 97.31 153 PHE B O 1
ATOM 2560 N N . LEU B 1 154 ? -0.344 11.703 -8.523 1 95.81 154 LEU B N 1
ATOM 2561 C CA . LEU B 1 154 ? 0.099 13.086 -8.383 1 95.81 154 LEU B CA 1
ATOM 2562 C C . LEU B 1 154 ? 0.249 13.742 -9.75 1 95.81 154 LEU B C 1
ATOM 2564 O O . LEU B 1 154 ? -0.117 14.906 -9.93 1 95.81 154 LEU B O 1
ATOM 2568 N N . ARG B 1 155 ? 0.773 13 -10.68 1 93.25 155 ARG B N 1
ATOM 2569 C CA . ARG B 1 155 ? 1.031 13.539 -12.008 1 93.25 155 ARG B CA 1
ATOM 2570 C C . ARG B 1 155 ? -0.27 13.758 -12.773 1 93.25 155 ARG B C 1
ATOM 2572 O O . ARG B 1 155 ? -0.391 14.711 -13.539 1 93.25 155 ARG B O 1
ATOM 2579 N N . GLU B 1 156 ? -1.183 12.852 -12.602 1 90.44 156 GLU B N 1
ATOM 2580 C CA . GLU B 1 156 ? -2.461 12.969 -13.297 1 90.44 156 GLU B CA 1
ATOM 2581 C C . GLU B 1 156 ? -3.318 14.078 -12.703 1 90.44 156 GLU B C 1
ATOM 2583 O O . GLU B 1 156 ? -4.129 14.688 -13.398 1 90.44 156 GLU B O 1
ATOM 2588 N N . ASN B 1 157 ? -3.209 14.289 -11.406 1 79.5 157 ASN B N 1
ATOM 2589 C CA . ASN B 1 157 ? -4.023 15.297 -10.734 1 79.5 157 ASN B CA 1
ATOM 2590 C C . ASN B 1 157 ? -3.328 16.656 -10.719 1 79.5 157 ASN B C 1
ATOM 2592 O O . ASN B 1 157 ? -3.967 17.688 -10.469 1 79.5 157 ASN B O 1
ATOM 2596 N N . SER B 1 158 ? -2.025 16.719 -10.516 1 61.75 158 SER B N 1
ATOM 2597 C CA . SER B 1 158 ? -1.338 18 -10.703 1 61.75 158 SER B CA 1
ATOM 2598 C C . SER B 1 158 ? -1.701 18.625 -12.047 1 61.75 158 SER B C 1
ATOM 2600 O O . SER B 1 158 ? -1.739 19.859 -12.172 1 61.75 158 SER B O 1
ATOM 2602 N N . LEU B 1 159 ? -1.871 17.859 -12.906 1 50.62 159 LEU B N 1
ATOM 2603 C CA . LEU B 1 159 ? -2.303 18.406 -14.188 1 50.62 159 LEU B CA 1
ATOM 2604 C C . LEU B 1 159 ? -3.695 19.016 -14.078 1 50.62 159 LEU B C 1
ATOM 2606 O O . LEU B 1 159 ? -4.023 19.953 -14.797 1 50.62 159 LEU B O 1
ATOM 2610 N N . LYS B 1 160 ? -4.488 18.516 -13.18 1 45.97 160 LYS B N 1
ATOM 2611 C CA . LYS B 1 160 ? -5.836 19.078 -13.07 1 45.97 160 LYS B CA 1
ATOM 2612 C C . LYS B 1 160 ? -5.828 20.391 -12.297 1 45.97 160 LYS B C 1
ATOM 2614 O O . LYS B 1 160 ? -6.75 21.203 -12.422 1 45.97 160 LYS B O 1
ATOM 2619 N N . SER B 1 161 ? -5.105 20.531 -11.211 1 40.78 161 SER B N 1
ATOM 2620 C CA . SER B 1 161 ? -5.121 21.828 -10.539 1 40.78 161 SER B CA 1
ATOM 2621 C C . SER B 1 161 ? -4.602 22.922 -11.461 1 40.78 161 SER B C 1
ATOM 2623 O O . SER B 1 161 ? -4.785 24.109 -11.18 1 40.78 161 SER B O 1
ATOM 2625 N N . LYS B 1 162 ? -3.648 22.703 -12.344 1 38.41 162 LYS B N 1
ATOM 2626 C CA . LYS B 1 162 ? -3.219 23.75 -13.258 1 38.41 162 LYS B CA 1
ATOM 2627 C C . LYS B 1 162 ? -4.281 24.031 -14.32 1 38.41 162 LYS B C 1
ATOM 2629 O O . LYS B 1 162 ? -4.102 24.891 -15.18 1 38.41 162 LYS B O 1
ATOM 2634 N N . GLN B 1 163 ? -5.297 23.234 -14.469 1 30.89 163 GLN B N 1
ATOM 2635 C CA . GLN B 1 163 ? -6.324 23.75 -15.367 1 30.89 163 GLN B CA 1
ATOM 2636 C C . GLN B 1 163 ? -7.348 24.594 -14.609 1 30.89 163 GLN B C 1
ATOM 2638 O O . GLN B 1 163 ? -7.742 24.234 -13.492 1 30.89 163 GLN B O 1
#

Nearest PDB structures (foldseek):
  2qe9-assembly1_B  TM=8.202E-01  e=7.429E-06  Bacillus subtilis
  2qe9-assembly1_A  TM=8.187E-01  e=4.309E-05  Bacillus subtilis
  6iz2-assembly1_A  TM=7.454E-01  e=1.155E-03  Deinococcus radiodurans R1 = ATCC 13939 = DSM 20539
  2oqm-assembly2_D  TM=5.558E-01  e=3.801E-03  Shewanella denitrificans
  2yqy-assembly1_A  TM=6.782E-01  e=2.013E-01  Thermus thermophilus HB8

Solvent-accessible surface area (backbone atoms only — not comparable to full-atom values): 17846 Å² total; per-residue (Å²): 130,55,70,60,56,50,49,52,50,50,48,49,46,40,52,50,36,50,50,53,53,32,59,63,51,56,80,49,70,85,63,58,51,67,40,76,47,78,39,79,45,54,22,54,48,53,49,55,29,48,48,52,36,50,53,42,39,56,50,17,46,68,73,71,50,80,59,69,90,58,82,62,90,43,44,63,54,38,46,53,53,49,50,54,52,51,50,51,51,52,57,50,58,76,72,50,63,44,75,42,74,36,67,45,66,46,98,85,66,51,76,50,73,43,29,47,46,55,52,51,53,28,48,37,45,47,46,36,19,50,51,17,32,46,33,26,55,32,29,58,71,72,35,82,63,76,88,62,52,53,63,55,52,50,57,62,46,53,54,49,70,76,97,134,55,71,59,57,51,49,51,50,48,48,49,48,41,51,50,36,50,50,52,53,30,59,64,52,54,80,49,70,86,63,58,51,67,41,77,50,78,39,81,46,54,22,53,46,54,48,54,31,47,49,53,36,50,51,42,39,56,51,18,47,68,73,72,50,80,59,69,91,57,82,63,89,42,43,62,52,38,47,53,54,48,51,55,52,51,50,52,51,51,57,48,59,75,72,50,62,44,75,43,73,35,69,46,65,46,99,86,66,49,76,48,75,44,30,46,46,56,52,51,53,28,49,37,45,48,46,36,20,50,51,17,32,45,31,25,54,33,30,59,72,73,34,82,65,76,88,61,52,55,64,56,52,50,57,62,46,54,55,50,72,75,97

Secondary structure (DSSP, 8-state):
--HHHHHHHHHHHHHHHHHHHHHHHHTS-TTTTT---SSSSSSHHHHHHHHHHHHHHHHHHHHT-PPPP---SSHHHHHHHHHHHHHHHHHHHTTS-TT-EEEEE-TTS-EEEEEHHHHHHHHHHHHHHHHHHHHHHHHHTT-------HHHHHHHHHHHHT-/--HHHHHHHHHHHHHHHHHHHHHHHHTS-TTTTT---SSSSSSHHHHHHHHHHHHHHHHHHHHT-PPPP---SSHHHHHHHHHHHHHHHHHHHTTS-TT-EEEEE-TTS-EEEEEHHHHHHHHHHHHHHHHHHHHHHHHHTT-------HHHHHHHHHHHHT-